Protein 2CWS (pdb70)

Solvent-accessible surface area: 9508 Å² total; per-residue (Å²): 76,22,0,18,138,71,24,105,5,55,86,9,29,0,20,7,1,34,95,133,31,57,81,22,51,12,65,76,0,54,148,28,48,76,29,110,30,0,63,38,43,147,70,34,0,0,0,0,66,0,24,2,95,15,13,54,39,105,118,26,62,72,0,16,0,0,0,11,4,10,61,47,58,104,57,37,130,63,10,12,20,55,119,17,25,15,15,1,113,5,14,0,48,0,53,72,35,6,92,64,22,78,0,8,3,0,3,0,23,0,10,88,111,90,24,72,80,5,28,38,0,0,35,0,4,0,52,84,21,60,0,6,0,25,0,29,40,27,18,74,82,71,59,68,32,53,83,15,104,6,126,36,16,116,72,30,61,90,1,79,4,52,0,68,0,31,78,0,29,0,56,0,14,3,80,70,62,71,74,66,18,78,0,18,61,122,34,66,20,0,97,122,12,67,0,19,0,7,0,2,0,28,0,26,5,70,71,99,124,2,45,14,0,30,3,20,6,69,54,18,62,48,60,71,52,121,226

Radius of gyration: 16.27 Å; Cα contacts (8 Å, |Δi|>4): 660; chains: 1; bounding box: 36×38×36 Å

Secondary structure (DSSP, 8-state):
--GGGTS--TTEEEE--STT--EE-HHHHHTT--BTTEEE-TTS-EEEEEETTS-B-TT-SSBEEEEEE-SSTT-TT--B-SSSEEEEEEEEEEEE--TT--EEEEEEEEE-TTS-EEEEEEEEEEETTEEEEEEES-SSS-S-EE--EEET--TT--EEEEEEEETTEEEEEETTEEEEEEHHHH-GGGGG-EEEEEEEEEES---TT--EEEEEEEEEEEEEE--

CATH classification: 2.60.120.200

InterPro domains:
  IPR013320 Concanavalin A-like lectin/glucanase domain superfamily [SSF49899] (89-307)
  IPR014895 Alginate lyase 2 [PF08787] (89-306)

Structure (mmCIF, N/CA/C/O backbone):
data_2CWS
#
_entry.id   2CWS
#
_cell.length_a   34.575
_cell.length_b   68.473
_cell.length_c   80.331
_cell.angle_alpha   90.00
_cell.angle_beta   90.00
_cell.angle_gamma   90.00
#
_symmetry.space_group_name_H-M   'P 21 21 21'
#
loop_
_entity.id
_entity.type
_entity.pdbx_description
1 polymer "alginate lyase A1-II'"
2 non-polymer 'SULFATE ION'
3 non-polymer GLYCEROL
4 water water
#
loop_
_atom_site.group_PDB
_atom_site.id
_atom_site.type_symbol
_atom_site.label_atom_id
_atom_site.label_alt_id
_atom_site.label_comp_id
_atom_site.label_asym_id
_atom_site.label_entity_id
_atom_site.label_seq_id
_atom_site.pdbx_PDB_ins_code
_atom_site.Cartn_x
_atom_site.Cartn_y
_atom_site.Cartn_z
_atom_site.occupancy
_atom_site.B_iso_or_equiv
_atom_site.auth_seq_id
_atom_site.auth_comp_id
_atom_site.auth_asym_id
_atom_site.auth_atom_id
_atom_site.pdbx_PDB_model_num
ATOM 1 N N . ALA A 1 4 ? 16.893 22.171 21.625 1.00 12.72 83 ALA A N 1
ATOM 2 C CA . ALA A 1 4 ? 16.545 23.462 22.221 1.00 10.96 83 ALA A CA 1
ATOM 3 C C . ALA A 1 4 ? 15.099 23.765 21.790 1.00 9.64 83 ALA A C 1
ATOM 4 O O . ALA A 1 4 ? 14.702 23.227 20.777 1.00 11.19 83 ALA A O 1
ATOM 6 N N . ALA A 1 5 ? 14.410 24.534 22.578 1.00 9.85 84 ALA A N 1
ATOM 7 C CA . ALA A 1 5 ? 13.018 24.892 22.204 1.00 8.70 84 ALA A CA 1
ATOM 8 C C . ALA A 1 5 ? 13.041 25.692 20.937 1.00 7.93 84 ALA A C 1
ATOM 9 O O . ALA A 1 5 ? 14.064 26.253 20.509 1.00 9.75 84 ALA A O 1
ATOM 11 N N . PRO A 1 6 ? 11.882 25.791 20.288 1.00 5.68 85 PRO A N 1
ATOM 12 C CA . PRO A 1 6 ? 11.922 26.390 18.942 1.00 6.22 85 PRO A CA 1
ATOM 13 C C . PRO A 1 6 ? 12.476 27.806 18.846 1.00 7.35 85 PRO A C 1
ATOM 14 O O . PRO A 1 6 ? 13.078 28.148 17.837 1.00 8.26 85 PRO A O 1
ATOM 18 N N A GLY A 1 7 ? 12.539 28.527 19.969 0.40 10.64 86 GLY A N 1
ATOM 19 N N B GLY A 1 7 ? 12.074 28.661 19.819 0.60 7.39 86 GLY A N 1
ATOM 20 C CA A GLY A 1 7 ? 13.339 29.734 20.082 0.40 10.40 86 GLY A CA 1
ATOM 21 C CA B GLY A 1 7 ? 12.475 30.065 19.761 0.60 6.54 86 GLY A CA 1
ATOM 22 C C A GLY A 1 7 ? 14.806 29.574 19.893 0.40 10.05 86 GLY A C 1
ATOM 23 C C B GLY A 1 7 ? 13.984 30.299 19.847 0.60 6.69 86 GLY A C 1
ATOM 24 O O A GLY A 1 7 ? 15.681 30.359 19.473 0.40 12.68 86 GLY A O 1
ATOM 25 O O B GLY A 1 7 ? 14.458 31.433 19.697 0.60 7.85 86 GLY A O 1
ATOM 26 N N A LYS A 1 8 ? 15.348 28.365 20.155 0.40 10.08 87 LYS A N 1
ATOM 27 N N B LYS A 1 8 ? 14.792 29.276 20.030 0.60 6.79 87 LYS A N 1
ATOM 28 C CA A LYS A 1 8 ? 16.819 28.494 19.938 0.40 13.48 87 LYS A CA 1
ATOM 29 C CA B LYS A 1 8 ? 16.228 29.263 19.895 0.60 9.15 87 LYS A CA 1
ATOM 30 C C A LYS A 1 8 ? 17.128 28.174 18.492 0.40 15.24 87 LYS A C 1
ATOM 31 C C B LYS A 1 8 ? 16.695 28.807 18.514 0.60 11.96 87 LYS A C 1
ATOM 32 O O A LYS A 1 8 ? 18.309 28.131 18.059 0.40 9.82 87 LYS A O 1
ATOM 33 O O B LYS A 1 8 ? 17.886 29.141 18.163 0.60 10.18 87 LYS A O 1
ATOM 44 N N . ASN A 1 9 ? 16.045 28.005 17.683 1.00 14.37 88 ASN A N 1
ATOM 45 C CA . ASN A 1 9 ? 16.349 27.607 16.311 1.00 11.54 88 ASN A CA 1
ATOM 46 C C . ASN A 1 9 ? 15.710 28.450 15.216 1.00 9.07 88 ASN A C 1
ATOM 47 O O . ASN A 1 9 ? 16.016 28.240 14.029 1.00 9.62 88 ASN A O 1
ATOM 52 N N . PHE A 1 10 ? 14.836 29.355 15.658 1.00 9.00 89 PHE A N 1
ATOM 53 C CA . PHE A 1 10 ? 14.101 30.195 14.760 1.00 8.84 89 PHE A CA 1
ATOM 54 C C . PHE A 1 10 ? 14.100 31.616 15.313 1.00 8.84 89 PHE A C 1
ATOM 55 O O . PHE A 1 10 ? 14.107 31.757 16.546 1.00 10.07 89 PHE A O 1
ATOM 63 N N . ASP A 1 11 ? 14.093 32.599 14.479 1.00 9.24 90 ASP A N 1
ATOM 64 C CA . ASP A 1 11 ? 13.885 33.977 14.886 1.00 8.11 90 ASP A CA 1
ATOM 65 C C . ASP A 1 11 ? 12.398 34.192 15.098 1.00 7.03 90 ASP A C 1
ATOM 66 O O . ASP A 1 11 ? 11.628 34.374 14.112 1.00 8.43 90 ASP A O 1
ATOM 71 N N . LEU A 1 12 ? 11.992 34.088 16.359 1.00 5.98 91 LEU A N 1
ATOM 72 C CA . LEU A 1 12 ? 10.581 34.307 16.719 1.00 6.44 91 LEU A CA 1
ATOM 73 C C . LEU A 1 12 ? 10.341 35.680 17.322 1.00 6.01 91 LEU A C 1
ATOM 74 O O . LEU A 1 12 ? 9.311 35.912 17.974 1.00 5.88 91 LEU A O 1
ATOM 79 N N . SER A 1 13 ? 11.294 36.603 17.099 1.00 5.67 92 SER A N 1
ATOM 80 C CA . SER A 1 13 ? 11.187 37.935 17.680 1.00 6.29 92 SER A CA 1
ATOM 81 C C . SER A 1 13 ? 10.047 38.749 17.125 1.00 5.82 92 SER A C 1
ATOM 82 O O . SER A 1 13 ? 9.632 39.698 17.791 1.00 7.85 92 SER A O 1
ATOM 85 N N . HIS A 1 14 ? 9.526 38.355 15.954 1.00 5.15 93 HIS A N 1
ATOM 86 C CA . HIS A 1 14 ? 8.393 39.041 15.339 1.00 5.15 93 HIS A CA 1
ATOM 87 C C . HIS A 1 14 ? 7.261 38.058 15.061 1.00 4.24 93 HIS A C 1
ATOM 88 O O . HIS A 1 14 ? 6.517 38.196 14.057 1.00 4.85 93 HIS A O 1
ATOM 95 N N . TRP A 1 15 ? 7.049 37.109 15.960 1.00 4.74 94 TRP A N 1
ATOM 96 C CA . TRP A 1 15 ? 5.890 36.224 15.935 1.00 4.25 94 TRP A CA 1
ATOM 97 C C . TRP A 1 15 ? 5.327 36.106 17.354 1.00 4.43 94 TRP A C 1
ATOM 98 O O . TRP A 1 15 ? 6.138 36.067 18.298 1.00 4.69 94 TRP A O 1
ATOM 109 N N . LYS A 1 16 ? 4.032 35.939 17.484 1.00 3.77 95 LYS A N 1
ATOM 110 C CA . LYS A 1 16 ? 3.439 35.434 18.730 1.00 4.31 95 LYS A CA 1
ATOM 111 C C . LYS A 1 16 ? 2.774 34.109 18.393 1.00 3.84 95 LYS A C 1
ATOM 112 O O . LYS A 1 16 ? 2.494 33.817 17.210 1.00 4.75 95 LYS A O 1
ATOM 118 N N . LEU A 1 17 ? 2.515 33.275 19.396 1.00 4.06 96 LEU A N 1
ATOM 119 C CA . LEU A 1 17 ? 1.949 31.970 19.198 1.00 4.07 96 LEU A CA 1
ATOM 120 C C . LEU A 1 17 ? 0.558 31.882 19.802 1.00 4.19 96 LEU A C 1
ATOM 121 O O . LEU A 1 17 ? 0.359 32.272 20.960 1.00 5.33 96 LEU A O 1
ATOM 126 N N . GLN A 1 18 ? -0.379 31.362 19.029 1.00 4.16 97 GLN A N 1
ATOM 127 C CA . GLN A 1 18 ? -1.764 31.144 19.443 1.00 3.79 97 GLN A CA 1
ATOM 128 C C . GLN A 1 18 ? -1.973 29.653 19.652 1.00 3.96 97 GLN A C 1
ATOM 129 O O . GLN A 1 18 ? -1.639 28.855 18.751 1.00 4.69 97 GLN A O 1
ATOM 135 N N . LEU A 1 19 ? -2.526 29.302 20.807 1.00 4.27 98 LEU A N 1
ATOM 136 C CA . LEU A 1 19 ? -2.655 27.897 21.224 1.00 4.80 98 LEU A CA 1
ATOM 137 C C . LEU A 1 19 ? -4.061 27.369 21.161 1.00 4.28 98 LEU A C 1
ATOM 138 O O . LEU A 1 19 ? -5.032 28.124 21.210 1.00 6.02 98 LEU A O 1
ATOM 143 N N . PRO A 1 20 ? -4.190 26.043 21.182 1.00 4.50 99 PRO A N 1
ATOM 144 C CA . PRO A 1 20 ? -5.508 25.396 21.157 1.00 5.36 99 PRO A CA 1
ATOM 145 C C . PRO A 1 20 ? -5.946 24.874 22.510 1.00 5.70 99 PRO A C 1
ATOM 146 O O . PRO A 1 20 ? -6.796 23.983 22.580 1.00 6.99 99 PRO A O 1
ATOM 150 N N . ASP A 1 21 ? -5.387 25.418 23.581 1.00 6.38 100 ASP A N 1
ATOM 151 C CA . ASP A 1 21 ? -5.940 25.113 24.913 1.00 7.11 100 ASP A CA 1
ATOM 152 C C . ASP A 1 21 ? -7.322 25.731 25.017 1.00 7.31 100 ASP A C 1
ATOM 153 O O . ASP A 1 21 ? -7.753 26.521 24.161 1.00 8.11 100 ASP A O 1
ATOM 158 N N . ALA A 1 22 ? -8.045 25.388 26.114 1.00 9.06 101 ALA A N 1
ATOM 159 C CA . ALA A 1 22 ? -9.428 25.849 26.229 1.00 10.19 101 ALA A CA 1
ATOM 160 C C . ALA A 1 22 ? -9.563 27.361 26.131 1.00 10.00 101 ALA A C 1
ATOM 161 O O . ALA A 1 22 ? -10.549 27.855 25.555 1.00 13.13 101 ALA A O 1
ATOM 163 N N . ASN A 1 23 ? -8.594 28.067 26.716 1.00 8.97 102 ASN A N 1
ATOM 164 C CA . ASN A 1 23 ? -8.674 29.519 26.780 1.00 9.36 102 ASN A CA 1
ATOM 165 C C . ASN A 1 23 ? -7.912 30.181 25.622 1.00 8.31 102 ASN A C 1
ATOM 166 O O . ASN A 1 23 ? -7.742 31.402 25.664 1.00 10.80 102 ASN A O 1
ATOM 175 N N . THR A 1 24 ? -7.475 29.435 24.622 1.00 6.95 103 THR A N 1
ATOM 176 C CA . THR A 1 24 ? -6.749 29.936 23.455 1.00 6.68 103 THR A CA 1
ATOM 177 C C . THR A 1 24 ? -5.675 30.963 23.866 1.00 6.73 103 THR A C 1
ATOM 178 O O . THR A 1 24 ? -5.632 32.106 23.409 1.00 7.68 103 THR A O 1
ATOM 182 N N . THR A 1 25 ? -4.812 30.500 24.740 1.00 6.96 104 THR A N 1
ATOM 183 C CA . THR A 1 25 ? -3.697 31.314 25.249 1.00 6.78 104 THR A CA 1
ATOM 184 C C . THR A 1 25 ? -2.747 31.742 24.149 1.00 5.92 104 THR A C 1
ATOM 185 O O . THR A 1 25 ? -2.533 30.988 23.200 1.00 7.02 104 THR A O 1
ATOM 189 N N . GLU A 1 26 ? -2.199 32.937 24.302 1.00 5.18 105 GLU A N 1
ATOM 190 C CA . GLU A 1 26 ? -1.191 33.395 23.422 1.00 5.45 105 GLU A CA 1
ATOM 191 C C . GLU A 1 26 ? 0.142 33.528 24.158 1.00 5.28 105 GLU A C 1
ATOM 192 O O . GLU A 1 26 ? 0.169 33.972 25.322 1.00 7.51 105 GLU A O 1
ATOM 198 N N . ILE A 1 27 ? 1.216 33.140 23.491 1.00 5.02 106 ILE A N 1
ATOM 199 C CA . ILE A 1 27 ? 2.585 33.241 24.014 1.00 5.40 106 ILE A CA 1
ATOM 200 C C . ILE A 1 27 ? 3.289 34.364 23.250 1.00 4.96 106 ILE A C 1
ATOM 201 O O . ILE A 1 27 ? 3.323 34.375 22.034 1.00 5.27 106 ILE A O 1
ATOM 206 N N . SER A 1 28 ? 3.854 35.298 24.029 1.00 5.43 107 SER A N 1
ATOM 207 C CA . SER A 1 28 ? 4.499 36.469 23.483 1.00 5.35 107 SER A CA 1
ATOM 208 C C . SER A 1 28 ? 5.798 36.113 22.748 1.00 5.09 107 SER A C 1
ATOM 209 O O . SER A 1 28 ? 6.435 35.080 22.985 1.00 5.44 107 SER A O 1
ATOM 212 N N . SER A 1 29 ? 6.202 37.008 21.848 1.00 5.58 108 SER A N 1
ATOM 213 C CA . SER A 1 29 ? 7.479 36.836 21.167 1.00 5.61 108 SER A CA 1
ATOM 214 C C . SER A 1 29 ? 8.614 36.646 22.149 1.00 5.05 108 SER A C 1
ATOM 215 O O . SER A 1 29 ? 9.489 35.805 21.973 1.00 5.76 108 SER A O 1
ATOM 222 N N . ALA A 1 30 ? 8.608 37.456 23.210 1.00 6.13 109 ALA A N 1
ATOM 223 C CA . ALA A 1 30 ? 9.721 37.339 24.174 1.00 6.49 109 ALA A CA 1
ATOM 224 C C . ALA A 1 30 ? 9.732 35.982 24.829 1.00 5.82 109 ALA A C 1
ATOM 225 O O . ALA A 1 30 ? 10.816 35.390 25.025 1.00 6.58 109 ALA A O 1
ATOM 227 N N . ASN A 1 31 ? 8.579 35.454 25.211 1.00 5.53 110 ASN A N 1
ATOM 228 C CA . ASN A 1 31 ? 8.542 34.145 25.845 1.00 5.66 110 ASN A CA 1
ATOM 229 C C . ASN A 1 31 ? 8.903 33.042 24.882 1.00 5.39 110 ASN A C 1
ATOM 230 O O . ASN A 1 31 ? 9.520 32.045 25.267 1.00 6.25 110 ASN A O 1
ATOM 235 N N . LEU A 1 32 ? 8.581 33.197 23.581 1.00 5.37 111 LEU A N 1
ATOM 236 C CA . LEU A 1 32 ? 9.060 32.214 22.606 1.00 5.95 111 LEU A CA 1
ATOM 237 C C . LEU A 1 32 ? 10.584 32.215 22.587 1.00 5.66 111 LEU A C 1
ATOM 238 O O . LEU A 1 32 ? 11.220 31.168 22.557 1.00 6.73 111 LEU A O 1
ATOM 243 N N . GLY A 1 33 ? 11.174 33.414 22.593 1.00 6.67 112 GLY A N 1
ATOM 244 C CA . GLY A 1 33 ? 12.623 33.535 22.588 1.00 7.85 112 GLY A CA 1
ATOM 245 C C . GLY A 1 33 ? 13.298 32.993 23.833 1.00 8.32 112 GLY A C 1
ATOM 246 O O . GLY A 1 33 ? 14.501 32.597 23.685 1.00 12.55 112 GLY A O 1
ATOM 247 N N . LEU A 1 34 ? 12.604 32.991 24.953 1.00 8.15 113 LEU A N 1
ATOM 248 C CA . LEU A 1 34 ? 13.112 32.482 26.216 1.00 8.91 113 LEU A CA 1
ATOM 249 C C . LEU A 1 34 ? 12.887 30.971 26.336 1.00 12.95 113 LEU A C 1
ATOM 250 O O . LEU A 1 34 ? 13.195 30.413 27.396 1.00 19.10 113 LEU A O 1
ATOM 255 N N . GLY A 1 35 ? 12.353 30.314 25.322 1.00 10.00 114 GLY A N 1
ATOM 256 C CA . GLY A 1 35 ? 12.332 28.883 25.268 1.00 12.32 114 GLY A CA 1
ATOM 257 C C . GLY A 1 35 ? 11.002 28.235 25.625 1.00 9.36 114 GLY A C 1
ATOM 258 O O . GLY A 1 35 ? 11.034 27.066 26.018 1.00 11.49 114 GLY A O 1
ATOM 259 N N . TYR A 1 36 ? 9.896 28.933 25.471 1.00 8.34 115 TYR A N 1
ATOM 260 C CA . TYR A 1 36 ? 8.610 28.293 25.668 1.00 6.67 115 TYR A CA 1
ATOM 261 C C . TYR A 1 36 ? 8.542 26.984 24.864 1.00 6.01 115 TYR A C 1
ATOM 262 O O . TYR A 1 36 ? 8.878 26.947 23.664 1.00 6.39 115 TYR A O 1
ATOM 271 N N . THR A 1 37 ? 7.999 25.972 25.512 1.00 5.92 116 THR A N 1
ATOM 272 C CA . THR A 1 37 ? 7.688 24.694 24.867 1.00 6.43 116 THR A CA 1
ATOM 273 C C . THR A 1 37 ? 6.581 24.038 25.643 1.00 5.80 116 THR A C 1
ATOM 274 O O . THR A 1 37 ? 6.440 24.241 26.840 1.00 7.53 116 THR A O 1
ATOM 278 N N . SER A 1 38 ? 5.746 23.254 24.945 1.00 5.76 117 SER A N 1
ATOM 279 C CA . SER A 1 38 ? 4.638 22.559 25.572 1.00 5.86 117 SER A CA 1
ATOM 280 C C . SER A 1 38 ? 4.190 21.428 24.642 1.00 5.45 117 SER A C 1
ATOM 281 O O . SER A 1 38 ? 4.777 21.191 23.576 1.00 6.14 117 SER A O 1
ATOM 284 N N . GLN A 1 39 ? 3.081 20.780 25.022 1.00 5.82 118 GLN A N 1
ATOM 285 C CA . GLN A 1 39 ? 2.518 19.736 24.165 1.00 5.64 118 GLN A CA 1
ATOM 286 C C . GLN A 1 39 ? 2.068 20.289 22.817 1.00 4.51 118 GLN A C 1
ATOM 287 O O . GLN A 1 39 ? 1.925 19.522 21.875 1.00 5.21 118 GLN A O 1
ATOM 298 N N . TYR A 1 40 ? 1.832 21.602 22.748 1.00 4.34 119 TYR A N 1
ATOM 299 C CA . TYR A 1 40 ? 1.322 22.207 21.525 1.00 3.95 119 TYR A CA 1
ATOM 300 C C . TYR A 1 40 ? 2.414 22.726 20.570 1.00 3.81 119 TYR A C 1
ATOM 301 O O . TYR A 1 40 ? 2.126 23.060 19.443 1.00 3.76 119 TYR A O 1
ATOM 310 N N . PHE A 1 41 ? 3.633 22.840 21.088 1.00 4.10 120 PHE A N 1
ATOM 311 C CA . PHE A 1 41 ? 4.669 23.597 20.397 1.00 3.65 120 PHE A CA 1
ATOM 312 C C . PHE A 1 41 ? 6.029 23.166 20.955 1.00 4.00 120 PHE A C 1
ATOM 313 O O . PHE A 1 41 ? 6.311 23.471 22.129 1.00 4.90 120 PHE A O 1
ATOM 321 N N . TYR A 1 42 ? 6.820 22.484 20.137 1.00 3.82 121 TYR A N 1
ATOM 322 C CA . TYR A 1 42 ? 8.047 21.923 20.695 1.00 4.28 121 TYR A CA 1
ATOM 323 C C . TYR A 1 42 ? 9.018 21.646 19.547 1.00 4.28 121 TYR A C 1
ATOM 324 O O . TYR A 1 42 ? 8.654 21.633 18.390 1.00 4.70 121 TYR A O 1
ATOM 333 N N . THR A 1 43 ? 10.275 21.394 19.946 1.00 4.55 122 THR A N 1
ATOM 334 C CA . THR A 1 43 ? 11.287 20.979 18.959 1.00 4.86 122 THR A CA 1
ATOM 335 C C . THR A 1 43 ? 11.317 19.465 18.940 1.00 4.66 122 THR A C 1
ATOM 336 O O . THR A 1 43 ? 11.514 18.840 19.989 1.00 5.84 122 THR A O 1
ATOM 340 N N . ASP A 1 44 ? 11.100 18.870 17.750 1.00 4.88 123 ASP A N 1
ATOM 341 C CA . ASP A 1 44 ? 11.199 17.414 17.646 1.00 5.05 123 ASP A CA 1
ATOM 342 C C . ASP A 1 44 ? 12.647 17.001 17.498 1.00 5.11 123 ASP A C 1
ATOM 343 O O . ASP A 1 44 ? 13.560 17.821 17.390 1.00 5.70 123 ASP A O 1
ATOM 348 N N . THR A 1 45 ? 12.860 15.691 17.482 1.00 6.27 124 THR A N 1
ATOM 349 C CA . THR A 1 45 ? 14.254 15.200 17.419 1.00 7.51 124 THR A CA 1
ATOM 350 C C . THR A 1 45 ? 14.968 15.560 16.118 1.00 7.02 124 THR A C 1
ATOM 351 O O . THR A 1 45 ? 16.215 15.494 16.085 1.00 8.02 124 THR A O 1
ATOM 355 N N . ASP A 1 46 ? 14.222 15.879 15.076 1.00 6.04 125 ASP A N 1
ATOM 356 C CA . ASP A 1 46 ? 14.785 16.313 13.799 1.00 5.44 125 ASP A CA 1
ATOM 357 C C . ASP A 1 46 ? 15.006 17.819 13.754 1.00 5.03 125 ASP A C 1
ATOM 358 O O . ASP A 1 46 ? 15.339 18.300 12.679 1.00 5.51 125 ASP A O 1
ATOM 363 N N . GLY A 1 47 ? 14.861 18.506 14.900 1.00 5.11 126 GLY A N 1
ATOM 364 C CA . GLY A 1 47 ? 15.060 19.950 14.938 1.00 5.03 126 GLY A CA 1
ATOM 365 C C . GLY A 1 47 ? 13.840 20.753 14.529 1.00 4.50 126 GLY A C 1
ATOM 366 O O . GLY A 1 47 ? 13.881 21.992 14.630 1.00 5.15 126 GLY A O 1
ATOM 367 N N . ALA A 1 48 ? 12.783 20.117 14.052 1.00 4.11 127 ALA A N 1
ATOM 368 C CA . ALA A 1 48 ? 11.657 20.931 13.562 1.00 4.14 127 ALA A CA 1
ATOM 369 C C . ALA A 1 48 ? 10.922 21.607 14.685 1.00 3.95 127 ALA A C 1
ATOM 370 O O . ALA A 1 48 ? 10.691 21.047 15.753 1.00 4.56 127 ALA A O 1
ATOM 372 N N . MET A 1 49 ? 10.476 22.847 14.375 1.00 3.94 128 MET A N 1
ATOM 373 C CA . MET A 1 49 ? 9.464 23.521 15.213 1.00 3.77 128 MET A CA 1
ATOM 374 C C . MET A 1 49 ? 8.133 22.821 14.896 1.00 3.53 128 MET A C 1
ATOM 375 O O . MET A 1 49 ? 7.679 22.82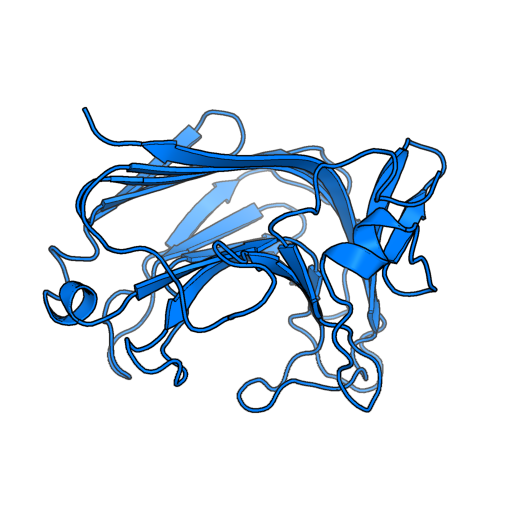3 13.738 1.00 4.22 128 MET A O 1
ATOM 380 N N . THR A 1 50 ? 7.527 22.216 15.922 1.00 3.75 129 THR A N 1
ATOM 381 C CA . THR A 1 50 ? 6.444 21.263 15.751 1.00 3.93 129 THR A CA 1
ATOM 382 C C . THR A 1 50 ? 5.215 21.798 16.468 1.00 3.21 129 THR A C 1
ATOM 383 O O . THR A 1 50 ? 5.280 22.144 17.657 1.00 4.76 129 THR A O 1
ATOM 387 N N . PHE A 1 51 ? 4.103 21.814 15.742 1.00 3.56 130 PHE A N 1
ATOM 388 C CA . PHE A 1 51 ? 2.829 22.370 16.211 1.00 3.41 130 PHE A CA 1
ATOM 389 C C . PHE A 1 51 ? 1.828 21.237 16.319 1.00 3.47 130 PHE A C 1
ATOM 390 O O . PHE A 1 51 ? 1.552 20.559 15.295 1.00 4.33 130 PHE A O 1
ATOM 398 N N . TRP A 1 52 ? 1.274 21.016 17.515 1.00 3.69 131 TRP A N 1
ATOM 399 C CA . TRP A 1 52 ? 0.277 19.968 17.729 1.00 3.49 131 TRP A CA 1
ATOM 400 C C . TRP A 1 52 ? -1.020 20.612 18.226 1.00 3.80 131 TRP A C 1
ATOM 401 O O . TRP A 1 52 ? -0.973 21.483 19.111 1.00 4.12 131 TRP A O 1
ATOM 412 N N . ALA A 1 53 ? -2.148 20.187 17.659 1.00 3.81 132 ALA A N 1
ATOM 413 C CA . ALA A 1 53 ? -3.433 20.727 18.136 1.00 4.23 132 ALA A CA 1
ATOM 414 C C . ALA A 1 53 ? -4.505 19.656 18.009 1.00 3.75 132 ALA A C 1
ATOM 415 O O . ALA A 1 53 ? -4.628 19.028 16.947 1.00 4.30 132 ALA A O 1
ATOM 417 N N . PRO A 1 54 ? -5.303 19.453 19.038 1.00 4.45 133 PRO A N 1
ATOM 418 C CA . PRO A 1 54 ? -6.421 18.509 19.002 1.00 5.13 133 PRO A CA 1
ATOM 419 C C . PRO A 1 54 ? -7.665 19.148 18.416 1.00 4.59 133 PRO A C 1
ATOM 420 O O . PRO A 1 54 ? -7.916 20.350 18.558 1.00 5.01 133 PRO A O 1
ATOM 424 N N . THR A 1 55 ? -8.525 18.312 17.818 1.00 4.92 134 THR A N 1
ATOM 425 C CA . THR A 1 55 ? -9.751 18.824 17.181 1.00 4.79 134 THR A CA 1
ATOM 426 C C . THR A 1 55 ? -10.735 19.394 18.196 1.00 5.53 134 THR A C 1
ATOM 427 O O . THR A 1 55 ? -11.578 20.214 17.785 1.00 6.47 134 THR A O 1
ATOM 431 N N . THR A 1 56 ? -10.596 19.010 19.456 1.00 5.71 135 THR A N 1
ATOM 432 C CA . THR A 1 56 ? -11.474 19.543 20.517 1.00 7.19 135 THR A CA 1
ATOM 433 C C . THR A 1 56 ? -10.878 20.766 21.197 1.00 6.80 135 THR A C 1
ATOM 434 O O . THR A 1 56 ? -11.424 21.195 22.237 1.00 9.85 135 THR A O 1
ATOM 438 N N . GLY A 1 57 ? -9.836 21.340 20.660 1.00 6.10 136 GLY A N 1
ATOM 439 C CA . GLY A 1 57 ? -9.195 22.491 21.282 1.00 6.79 136 GLY A CA 1
ATOM 440 C C . GLY A 1 57 ? -10.102 23.739 21.271 1.00 6.65 136 GLY A C 1
ATOM 441 O O . GLY A 1 57 ? -11.104 23.856 20.596 1.00 7.31 136 GLY A O 1
ATOM 442 N N . GLY A 1 58 ? -9.630 24.720 22.084 1.00 7.62 137 GLY A N 1
ATOM 443 C CA . GLY A 1 58 ? -10.310 25.992 22.087 1.00 6.97 137 GLY A CA 1
ATOM 444 C C . GLY A 1 58 ? -10.208 26.723 20.772 1.00 7.75 137 GLY A C 1
ATOM 445 O O . GLY A 1 58 ? -9.210 26.464 20.023 1.00 8.52 137 GLY A O 1
ATOM 446 N N . THR A 1 59 ? -11.161 27.580 20.502 1.00 8.08 138 THR A N 1
ATOM 447 C CA . THR A 1 59 ? -11.169 28.305 19.213 1.00 9.12 138 THR A CA 1
ATOM 448 C C . THR A 1 59 ? -11.169 29.784 19.542 1.00 9.76 138 THR A C 1
ATOM 449 O O . THR A 1 59 ? -11.695 30.218 20.590 1.00 11.32 138 THR A O 1
ATOM 453 N N . THR A 1 60 ? -10.508 30.556 18.663 1.00 9.73 139 THR A N 1
ATOM 454 C CA . THR A 1 60 ? -10.453 31.988 18.847 1.00 10.52 139 THR A CA 1
ATOM 455 C C . THR A 1 60 ? -11.807 32.568 18.528 1.00 12.46 139 THR A C 1
ATOM 456 O O . THR A 1 60 ? -12.724 31.936 17.976 1.00 14.16 139 THR A O 1
ATOM 460 N N . ALA A 1 61 ? -11.948 33.871 18.817 1.00 15.42 140 ALA A N 1
ATOM 461 C CA . ALA A 1 61 ? -13.282 34.463 18.849 1.00 19.33 140 ALA A CA 1
ATOM 462 C C . ALA A 1 61 ? -14.020 34.370 17.539 1.00 19.74 140 ALA A C 1
ATOM 463 O O . ALA A 1 61 ? -15.258 34.277 17.598 1.00 22.92 140 ALA A O 1
ATOM 465 N N . ASN A 1 62 ? -13.323 34.426 16.394 1.00 18.26 141 ASN A N 1
ATOM 466 C CA . ASN A 1 62 ? -14.124 34.369 15.176 1.00 22.46 141 ASN A CA 1
ATOM 467 C C . ASN A 1 62 ? -13.824 33.121 14.365 1.00 18.08 141 ASN A C 1
ATOM 468 O O . ASN A 1 62 ? -13.926 33.127 13.123 1.00 23.82 141 ASN A O 1
ATOM 473 N N . SER A 1 63 ? -13.473 32.031 15.056 1.00 16.39 142 SER A N 1
ATOM 474 C CA . SER A 1 63 ? -13.246 30.824 14.303 1.00 13.72 142 SER A CA 1
ATOM 475 C C . SER A 1 63 ? -13.950 29.602 14.895 1.00 15.39 142 SER A C 1
ATOM 476 O O . SER A 1 63 ? -14.187 29.604 16.096 1.00 18.39 142 SER A O 1
ATOM 479 N N A SER A 1 64 ? -14.287 28.439 14.293 0.50 11.40 143 SER A N 1
ATOM 480 N N B SER A 1 64 ? -14.110 28.811 13.843 0.50 15.18 143 SER A N 1
ATOM 481 C CA A SER A 1 64 ? -14.750 27.234 14.973 0.50 9.81 143 SER A CA 1
ATOM 482 C CA B SER A 1 64 ? -14.789 27.560 14.010 0.50 11.62 143 SER A CA 1
ATOM 483 C C A SER A 1 64 ? -13.663 26.159 15.047 0.50 7.29 143 SER A C 1
ATOM 484 C C B SER A 1 64 ? -13.816 26.481 14.427 0.50 8.43 143 SER A C 1
ATOM 485 O O A SER A 1 64 ? -13.908 25.020 15.545 0.50 6.30 143 SER A O 1
ATOM 486 O O B SER A 1 64 ? -14.344 25.387 14.763 0.50 10.29 143 SER A O 1
ATOM 491 N N . TYR A 1 65 ? -12.490 26.587 14.457 1.00 7.58 144 TYR A N 1
ATOM 492 C CA . TYR A 1 65 ? -11.478 25.527 14.419 1.00 5.73 144 TYR A CA 1
ATOM 493 C C . TYR A 1 65 ? -10.294 25.873 15.311 1.00 5.39 144 TYR A C 1
ATOM 494 O O . TYR A 1 65 ? -9.910 27.051 15.432 1.00 6.06 144 TYR A O 1
ATOM 503 N N . PRO A 1 66 ? -9.677 24.873 15.935 1.00 5.12 145 PRO A N 1
ATOM 504 C CA . PRO A 1 66 ? -8.547 25.137 16.848 1.00 5.30 145 PRO A CA 1
ATOM 505 C C . PRO A 1 66 ? -7.217 25.252 16.084 1.00 4.21 145 PRO A C 1
ATOM 506 O O . PRO A 1 66 ? -7.077 24.771 14.931 1.00 4.70 145 PRO A O 1
ATOM 510 N N . ARG A 1 67 ? -6.241 25.874 16.730 1.00 4.22 146 ARG A N 1
ATOM 511 C CA . ARG A 1 67 ? -4.939 26.083 16.084 1.00 3.80 146 ARG A CA 1
ATOM 512 C C . ARG A 1 67 ? -3.819 26.069 17.119 1.00 3.80 146 ARG A C 1
ATOM 513 O O . ARG A 1 67 ? -3.988 26.464 18.273 1.00 4.43 146 ARG A O 1
ATOM 521 N N . SER A 1 68 ? -2.649 25.697 16.601 1.00 3.69 147 SER A N 1
ATOM 522 C CA . SER A 1 68 ? -1.351 26.046 17.226 1.00 3.55 147 SER A CA 1
ATOM 523 C C . SER A 1 68 ? -0.622 26.769 16.087 1.00 3.17 147 SER A C 1
ATOM 524 O O . SER A 1 68 ? -0.207 26.104 15.141 1.00 3.53 147 SER A O 1
ATOM 527 N N . GLU A 1 69 ? -0.581 28.108 16.139 1.00 3.25 148 GLU A N 1
ATOM 528 C CA . GLU A 1 69 ? -0.276 28.863 14.930 1.00 3.67 148 GLU A CA 1
ATOM 529 C C . GLU A 1 69 ? 0.471 30.153 15.329 1.00 3.28 148 GLU A C 1
ATOM 530 O O . GLU A 1 69 ? 0.055 30.822 16.279 1.00 4.09 148 GLU A O 1
ATOM 536 N N . LEU A 1 70 ? 1.527 30.478 14.568 1.00 3.32 149 LEU A N 1
ATOM 537 C CA . LEU A 1 70 ? 2.210 31.738 14.748 1.00 3.19 149 LEU A CA 1
ATOM 538 C C . LEU A 1 70 ? 1.499 32.845 13.991 1.00 3.15 149 LEU A C 1
ATOM 539 O O . LEU A 1 70 ? 0.949 32.632 12.909 1.00 3.80 149 LEU A O 1
ATOM 544 N N . ARG A 1 71 ? 1.539 34.037 14.562 1.00 3.47 150 ARG A N 1
ATOM 545 C CA . ARG A 1 71 ? 0.895 35.255 14.056 1.00 3.42 150 ARG A CA 1
ATOM 546 C C . ARG A 1 71 ? 1.961 36.326 13.991 1.00 3.27 150 ARG A C 1
ATOM 547 O O . ARG A 1 71 ? 2.594 36.659 15.026 1.00 3.55 150 ARG A O 1
ATOM 555 N N . GLU A 1 72 ? 2.208 36.871 12.804 1.00 3.60 151 GLU A N 1
ATOM 556 C CA . GLU A 1 72 ? 3.297 37.822 12.604 1.00 3.28 151 GLU A CA 1
ATOM 557 C C . GLU A 1 72 ? 3.043 39.101 13.369 1.00 3.36 151 GLU A C 1
ATOM 558 O O . GLU A 1 72 ? 1.934 39.665 13.311 1.00 4.26 151 GLU A O 1
ATOM 564 N N . MET A 1 73 ? 4.075 39.616 14.034 1.00 3.76 152 MET A N 1
ATOM 565 C CA . MET A 1 73 ? 4.042 40.826 14.835 1.00 4.17 152 MET A CA 1
ATOM 566 C C . MET A 1 73 ? 5.143 41.760 14.358 1.00 4.51 152 MET A C 1
ATOM 567 O O . M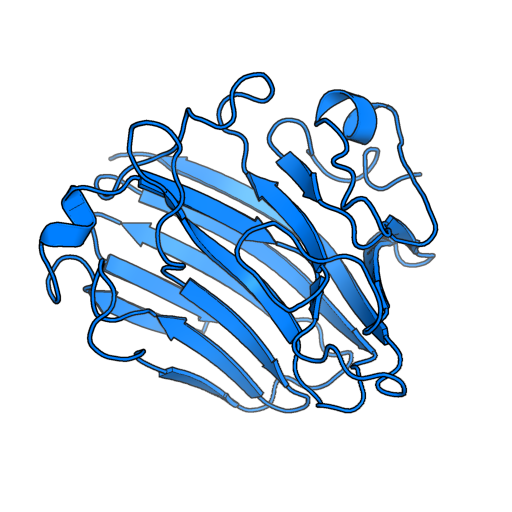ET A 1 73 ? 6.258 41.688 14.868 1.00 5.01 152 MET A O 1
ATOM 572 N N . LEU A 1 74 ? 4.789 42.677 13.425 1.00 4.86 153 LEU A N 1
ATOM 573 C CA . LEU A 1 74 ? 5.768 43.718 13.086 1.00 5.17 153 LEU A CA 1
ATOM 574 C C . LEU A 1 74 ? 6.225 44.421 14.336 1.00 5.24 153 LEU A C 1
ATOM 575 O O . LEU A 1 74 ? 7.421 44.810 14.445 1.00 6.22 153 LEU A O 1
ATOM 580 N N . ASP A 1 75 ? 5.316 44.678 15.271 1.00 4.63 154 ASP A N 1
ATOM 581 C CA . ASP A 1 75 ? 5.657 45.233 16.590 1.00 4.93 154 ASP A CA 1
ATOM 582 C C . ASP A 1 75 ? 5.258 44.146 17.598 1.00 5.07 154 ASP A C 1
ATOM 583 O O . ASP A 1 75 ? 4.042 43.942 17.810 1.00 4.78 154 ASP A O 1
ATOM 588 N N . PRO A 1 76 ? 6.212 43.454 18.224 1.00 5.04 155 PRO A N 1
ATOM 589 C CA . PRO A 1 76 ? 5.844 42.392 19.186 1.00 5.32 155 PRO A CA 1
ATOM 590 C C . PRO A 1 76 ? 5.054 42.902 20.360 1.00 5.14 155 PRO A C 1
ATOM 591 O O . PRO A 1 76 ? 4.470 42.076 21.089 1.00 7.17 155 PRO A O 1
ATOM 595 N N . SER A 1 77 ? 4.980 44.213 20.559 1.00 4.82 156 SER A N 1
ATOM 596 C CA . SER A 1 77 ? 4.224 44.816 21.659 1.00 4.45 156 SER A CA 1
ATOM 597 C C . SER A 1 77 ? 2.918 45.458 21.203 1.00 4.84 156 SER A C 1
ATOM 598 O O . SER A 1 77 ? 2.224 46.122 22.001 1.00 5.37 156 SER A O 1
ATOM 601 N N . ASN A 1 78 ? 2.567 45.294 19.898 1.00 4.92 157 ASN A N 1
ATOM 602 C CA . ASN A 1 78 ? 1.295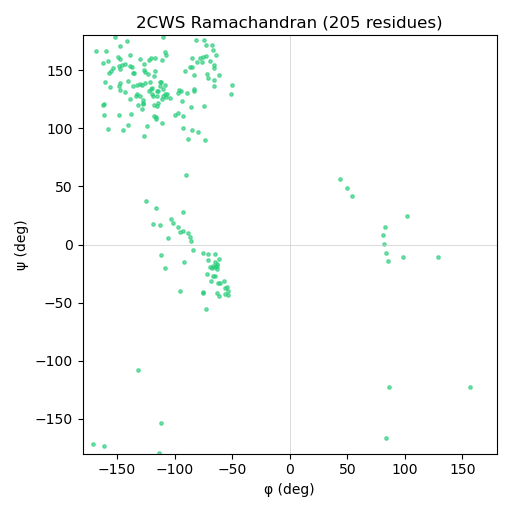 45.912 19.424 1.00 4.36 157 ASN A CA 1
ATOM 603 C C . ASN A 1 78 ? 0.834 45.180 18.170 1.00 4.11 157 ASN A C 1
ATOM 604 O O . ASN A 1 78 ? 1.290 45.500 17.065 1.00 4.41 157 ASN A O 1
ATOM 609 N N . SER A 1 79 ? -0.123 44.258 18.357 1.00 4.57 158 SER A N 1
ATOM 610 C CA . SER A 1 79 ? -0.681 43.498 17.236 1.00 4.65 158 SER A CA 1
ATOM 611 C C . SER A 1 79 ? -1.456 44.339 16.225 1.00 4.36 158 SER A C 1
ATOM 612 O O . SER A 1 79 ? -1.798 43.800 15.172 1.00 4.73 158 SER A O 1
ATOM 615 N N . LYS A 1 80 ? -1.701 45.612 16.521 1.00 4.65 159 LYS A N 1
ATOM 616 C CA . LYS A 1 80 ? -2.435 46.477 15.598 1.00 4.91 159 LYS A CA 1
ATOM 617 C C . LYS A 1 80 ? -1.516 47.078 14.526 1.00 4.86 159 LYS A C 1
ATOM 618 O O . LYS A 1 80 ? -2.028 47.783 13.635 1.00 6.40 159 LYS A O 1
ATOM 624 N N . VAL A 1 81 ? -0.204 46.849 14.589 1.00 4.76 160 VAL A N 1
ATOM 625 C CA . VAL A 1 81 ? 0.746 47.317 13.590 1.00 4.98 160 VAL A CA 1
ATOM 626 C C . VAL A 1 81 ? 0.958 46.238 12.534 1.00 4.42 160 VAL A C 1
ATOM 627 O O . VAL A 1 81 ? 1.495 45.174 12.826 1.00 5.36 160 VAL A O 1
ATOM 631 N N . ASN A 1 82 ? 0.478 46.486 11.318 1.00 4.36 161 ASN A N 1
ATOM 632 C CA . ASN A 1 82 ? 0.454 45.453 10.271 1.00 4.44 161 ASN A CA 1
ATOM 633 C C . ASN A 1 82 ? 0.810 46.126 8.948 1.00 5.03 161 ASN A C 1
ATOM 634 O O . ASN A 1 82 ? 0.992 47.343 8.916 1.00 7.69 161 ASN A O 1
ATOM 639 N N . TRP A 1 83 ? 0.949 45.337 7.871 1.00 4.27 162 TRP A N 1
ATOM 640 C CA . TRP A 1 83 ? 1.474 45.865 6.608 1.00 4.47 162 TRP A CA 1
ATOM 641 C C . TRP A 1 83 ? 0.393 45.975 5.553 1.00 4.53 162 TRP A C 1
ATOM 642 O O . TRP A 1 83 ? -0.715 45.462 5.684 1.00 5.32 162 TRP A O 1
ATOM 653 N N . GLY A 1 84 ? 0.720 46.718 4.482 1.00 6.23 163 GLY A N 1
ATOM 654 C CA . GLY A 1 84 ? -0.253 47.074 3.478 1.00 6.03 163 GLY A CA 1
ATOM 655 C C . GLY A 1 84 ? -0.020 46.453 2.110 1.00 5.61 163 GLY A C 1
ATOM 656 O O . GLY A 1 84 ? 0.927 45.706 1.873 1.00 6.17 163 GLY A O 1
ATOM 657 N N . TRP A 1 85 ? -0.944 46.823 1.205 1.00 5.86 164 TRP A N 1
ATOM 658 C CA . TRP A 1 85 ? -0.939 46.183 -0.112 1.00 6.11 164 TRP A CA 1
ATOM 659 C C . TRP A 1 85 ? 0.236 46.631 -0.989 1.00 5.47 164 TRP A C 1
ATOM 660 O O . TRP A 1 85 ? 0.580 45.883 -1.920 1.00 6.40 164 TRP A O 1
ATOM 671 N N . GLN A 1 86 ? 0.767 47.815 -0.748 1.00 5.79 165 GLN A N 1
ATOM 672 C CA . GLN A 1 86 ? 1.854 48.319 -1.588 1.00 6.29 165 GLN A CA 1
ATOM 673 C C . GLN A 1 86 ? 3.199 47.835 -1.096 1.00 6.11 165 GLN A C 1
ATOM 674 O O . GLN A 1 86 ? 3.352 47.599 0.122 1.00 6.84 165 GLN A O 1
ATOM 680 N N . GLY A 1 87 ? 4.166 47.725 -2.004 1.00 6.99 166 GLY A N 1
ATOM 681 C CA . GLY A 1 87 ? 5.496 47.195 -1.693 1.00 7.51 166 GLY A CA 1
ATOM 682 C C . GLY A 1 87 ? 5.496 45.678 -1.748 1.00 6.22 166 GLY A C 1
ATOM 683 O O . GLY A 1 87 ? 4.525 45.064 -2.248 1.00 6.78 166 GLY A O 1
ATOM 684 N N . THR A 1 88 ? 6.555 45.071 -1.216 1.00 5.77 167 THR A N 1
ATOM 685 C CA . THR A 1 88 ? 6.752 43.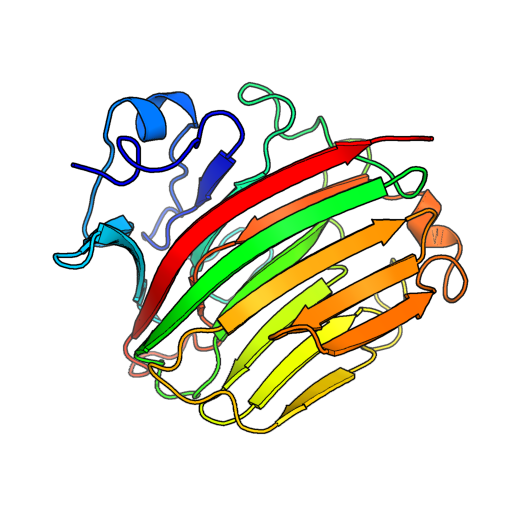628 -1.285 1.00 5.31 167 THR A CA 1
ATOM 686 C C . THR A 1 88 ? 6.871 43.039 0.097 1.00 5.28 167 THR A C 1
ATOM 687 O O . THR A 1 88 ? 7.584 43.533 0.952 1.00 7.35 167 THR A O 1
ATOM 691 N N . HIS A 1 89 ? 6.112 41.958 0.297 1.00 4.74 168 HIS A N 1
ATOM 692 C CA . HIS A 1 89 ? 5.924 41.328 1.597 1.00 4.50 168 HIS A CA 1
ATOM 693 C C . HIS A 1 89 ? 5.986 39.830 1.382 1.00 4.38 168 HIS A C 1
ATOM 694 O O . HIS A 1 89 ? 5.072 39.301 0.701 1.00 4.87 168 HIS A O 1
ATOM 701 N N . THR A 1 90 ? 7.016 39.149 1.886 1.00 4.33 169 THR A N 1
ATOM 702 C CA . THR A 1 90 ? 7.258 37.775 1.490 1.00 4.82 169 THR A CA 1
ATOM 703 C C . THR A 1 90 ? 7.541 36.892 2.691 1.00 4.14 169 THR A C 1
ATOM 704 O O . THR A 1 90 ? 8.450 37.184 3.458 1.00 5.76 169 THR A O 1
ATOM 708 N N . MET A 1 91 ? 6.818 35.785 2.795 1.00 4.00 170 MET A N 1
ATOM 709 C CA . MET A 1 91 ? 7.129 34.727 3.767 1.00 3.84 170 MET A CA 1
ATOM 710 C C . MET A 1 91 ? 7.643 33.519 3.021 1.00 3.59 170 MET A C 1
ATOM 711 O O . MET A 1 91 ? 7.049 33.102 2.015 1.00 4.57 170 MET A O 1
ATOM 716 N N . LYS A 1 92 ? 8.716 32.962 3.516 1.00 3.96 171 LYS A N 1
ATOM 717 C CA . LYS A 1 92 ? 9.259 31.713 3.018 1.00 5.03 171 LYS A CA 1
ATOM 718 C C . LYS A 1 92 ? 9.308 30.719 4.166 1.00 4.47 171 LYS A C 1
ATOM 719 O O . LYS A 1 92 ? 9.639 31.078 5.292 1.00 6.27 171 LYS A O 1
ATOM 730 N N . LEU A 1 93 ? 8.962 29.468 3.886 1.00 4.40 172 LEU A N 1
ATOM 731 C CA . LEU A 1 93 ? 9.096 28.454 4.923 1.00 4.23 172 LEU A CA 1
ATOM 732 C C . LEU A 1 93 ? 9.403 27.132 4.248 1.00 4.19 172 LEU A C 1
ATOM 733 O O . LEU A 1 93 ? 9.111 26.897 3.062 1.00 4.77 172 LEU A O 1
ATOM 738 N N . SER A 1 94 ? 9.928 26.212 5.049 1.00 3.81 173 SER A N 1
ATOM 739 C CA . SER A 1 94 ? 10.036 24.819 4.640 1.00 3.99 173 SER A CA 1
ATOM 740 C C . SER A 1 94 ? 9.450 23.980 5.768 1.00 4.02 173 SER A C 1
ATOM 741 O O . SER A 1 94 ? 9.670 24.314 6.941 1.00 5.48 173 SER A O 1
ATOM 746 N N . GLY A 1 95 ? 8.691 22.978 5.429 1.00 3.93 174 GLY A N 1
ATOM 747 C CA . GLY A 1 95 ? 7.992 22.234 6.476 1.00 5.09 174 GLY A CA 1
ATOM 748 C C . GLY A 1 95 ? 7.355 20.997 5.949 1.00 3.49 174 GLY A C 1
ATOM 749 O O . GLY A 1 95 ? 7.558 20.596 4.781 1.00 4.32 174 GLY A O 1
ATOM 750 N N . LYS A 1 96 ? 6.554 20.353 6.778 1.00 3.73 175 LYS A N 1
ATOM 751 C CA . LYS A 1 96 ? 5.810 19.172 6.395 1.00 3.68 175 LYS A CA 1
ATOM 752 C C . LYS A 1 96 ? 4.614 19.021 7.339 1.00 3.52 175 LYS A C 1
ATOM 753 O O . LYS A 1 96 ? 4.622 19.548 8.439 1.00 4.69 175 LYS A O 1
ATOM 764 N N . THR A 1 97 ? 3.616 18.293 6.842 1.00 3.54 176 THR A N 1
ATOM 765 C CA . THR A 1 97 ? 2.495 17.900 7.719 1.00 3.92 176 THR A CA 1
ATOM 766 C C . THR A 1 97 ? 2.710 16.451 8.041 1.00 4.09 176 THR A C 1
ATOM 767 O O . THR A 1 97 ? 2.832 15.596 7.154 1.00 4.86 176 THR A O 1
ATOM 771 N N . VAL A 1 98 ? 2.730 16.158 9.345 1.00 4.07 177 VAL A N 1
ATOM 772 C CA . VAL A 1 98 ? 3.076 14.831 9.859 1.00 4.38 177 VAL A CA 1
ATOM 773 C C . VAL A 1 98 ? 1.838 13.987 10.109 1.00 3.76 177 VAL A C 1
ATOM 774 O O . VAL A 1 98 ? 1.885 12.771 9.882 1.00 5.08 177 VAL A O 1
ATOM 778 N N . GLN A 1 99 ? 0.782 14.601 10.633 1.00 3.64 178 GLN A N 1
ATOM 779 C CA . GLN A 1 99 ? -0.411 13.868 11.053 1.00 3.63 178 GLN A CA 1
ATOM 780 C C . GLN A 1 99 ? -1.610 14.797 10.819 1.00 3.35 178 GLN A C 1
ATOM 781 O O . GLN A 1 99 ? -1.518 16.000 11.099 1.00 3.82 178 GLN A O 1
ATOM 787 N N . LEU A 1 100 ? -2.680 14.209 10.311 1.00 3.43 179 LEU A N 1
ATOM 788 C CA . LEU A 1 100 ? -3.912 14.935 10.030 1.00 3.46 179 LEU A CA 1
ATOM 789 C C . LEU A 1 100 ? -5.006 14.517 10.984 1.00 3.30 179 LEU A C 1
ATOM 790 O O . LEU A 1 100 ? -4.979 13.404 11.537 1.00 3.82 179 LEU A O 1
ATOM 795 N N . PRO A 1 101 ? -6.028 15.358 11.155 1.00 3.45 180 PRO A N 1
ATOM 796 C CA . PRO A 1 101 ? -7.240 14.952 11.836 1.00 3.92 180 PRO A CA 1
ATOM 797 C C . PRO A 1 101 ? -8.058 14.059 10.930 1.00 3.50 180 PRO A C 1
ATOM 798 O O . PRO A 1 101 ? -7.740 13.895 9.739 1.00 4.03 180 PRO A O 1
ATOM 802 N N . SER A 1 102 ? -9.178 13.515 11.431 1.00 3.90 181 SER A N 1
ATOM 803 C CA . SER A 1 102 ? -10.021 12.667 10.620 1.00 4.22 181 SER A CA 1
ATOM 804 C C . SER A 1 102 ? -10.506 13.376 9.352 1.00 3.84 181 SER A C 1
ATOM 805 O O . SER A 1 102 ? -10.721 12.709 8.334 1.00 4.42 181 SER A O 1
ATOM 808 N N . SER A 1 103 ? -10.695 14.692 9.403 1.00 3.75 182 SER A N 1
ATOM 809 C CA . SER A 1 103 ? -11.221 15.364 8.199 1.00 3.83 182 SER A CA 1
ATOM 810 C C . SER A 1 103 ? -10.205 15.372 7.061 1.00 3.75 182 SER A C 1
ATOM 811 O O . SER A 1 103 ? -10.577 15.610 5.917 1.00 4.89 182 SER A O 1
ATOM 814 N N . GLY A 1 104 ? -8.922 15.169 7.351 1.00 3.61 183 GLY A N 1
ATOM 815 C CA . GLY A 1 104 ? -7.923 15.166 6.279 1.00 4.14 183 GLY A CA 1
ATOM 816 C C . GLY A 1 104 ? -7.474 16.548 5.883 1.00 3.74 183 GLY A C 1
ATOM 817 O O . GLY A 1 104 ? -6.812 16.667 4.851 1.00 4.88 183 GLY A O 1
ATOM 818 N N . LYS A 1 105 ? -7.724 17.597 6.654 1.00 4.02 184 LYS A N 1
ATOM 819 C CA . LYS A 1 105 ? -7.433 18.965 6.171 1.00 3.72 184 LYS A CA 1
ATOM 820 C C . LYS A 1 105 ? -6.930 19.828 7.320 1.00 3.84 184 LYS A C 1
ATOM 821 O O . LYS A 1 105 ? -7.549 19.910 8.376 1.00 4.26 184 LYS A O 1
ATOM 827 N N . ILE A 1 106 ? -5.795 20.533 7.058 1.00 3.76 185 ILE A N 1
ATOM 828 C CA . ILE A 1 106 ? -5.327 21.588 7.952 1.00 3.37 185 ILE A CA 1
ATOM 829 C C . ILE A 1 106 ? -4.840 22.739 7.078 1.00 3.42 185 ILE A C 1
ATOM 830 O O . ILE A 1 106 ? -4.636 22.600 5.889 1.00 4.16 185 ILE A O 1
ATOM 835 N N . ILE A 1 107 ? -4.713 23.915 7.724 1.00 3.42 186 ILE A N 1
ATOM 836 C CA . ILE A 1 107 ? -4.123 25.106 7.101 1.00 3.37 186 ILE A CA 1
ATOM 837 C C . ILE A 1 107 ? -2.764 25.304 7.751 1.00 2.99 186 ILE A C 1
ATOM 838 O O . ILE A 1 107 ? -2.651 25.349 8.987 1.00 4.06 186 ILE A O 1
ATOM 843 N N . VAL A 1 108 ? -1.720 25.464 6.918 1.00 3.47 187 VAL A N 1
ATOM 844 C CA . VAL A 1 108 ? -0.338 25.526 7.401 1.00 3.24 187 VAL A CA 1
ATOM 845 C C . VAL A 1 108 ? 0.289 26.894 7.233 1.00 3.11 187 VAL A C 1
ATOM 846 O O . VAL A 1 108 ? 1.381 27.115 7.780 1.00 3.81 187 VAL A O 1
ATOM 850 N N . ALA A 1 109 ? -0.350 27.821 6.540 1.00 3.09 188 ALA A N 1
ATOM 851 C CA . ALA A 1 109 ? 0.137 29.179 6.433 1.00 3.08 188 ALA A CA 1
ATOM 852 C C . ALA A 1 109 ? -0.994 30.065 5.967 1.00 2.96 188 ALA A C 1
ATOM 853 O O . ALA A 1 109 ? -1.957 29.590 5.335 1.00 3.60 188 ALA A O 1
ATOM 855 N N . GLN A 1 110 ? -0.885 31.349 6.278 1.00 3.25 189 GLN A N 1
ATOM 856 C CA . GLN A 1 110 ? -1.901 32.322 5.829 1.00 3.23 189 GLN A CA 1
ATOM 857 C C . GLN A 1 110 ? -1.253 33.669 5.570 1.00 3.33 189 GLN A C 1
ATOM 858 O O . GLN A 1 110 ? -0.207 34.020 6.125 1.00 3.36 189 GLN A O 1
ATOM 864 N N . ILE A 1 111 ? -1.977 34.470 4.774 1.00 3.28 190 ILE A N 1
ATOM 865 C CA . ILE A 1 111 ? -1.959 35.925 4.914 1.00 3.86 190 ILE A CA 1
ATOM 866 C C . ILE A 1 111 ? -3.354 36.272 5.431 1.00 4.18 190 ILE A C 1
ATOM 867 O O . ILE A 1 111 ? -4.330 35.926 4.755 1.00 4.61 190 ILE A O 1
ATOM 876 N N . HIS A 1 112 ? -3.427 36.974 6.561 1.00 4.30 191 HIS A N 1
ATOM 877 C CA . HIS A 1 112 ? -4.714 37.325 7.099 1.00 4.54 191 HIS A CA 1
ATOM 878 C C . HIS A 1 112 ? -4.931 38.834 7.015 1.00 4.70 191 HIS A C 1
ATOM 879 O O . HIS A 1 112 ? -3.997 39.624 7.324 1.00 5.12 191 HIS A O 1
ATOM 886 N N . GLY A 1 113 ? -6.137 39.242 6.592 1.00 5.05 192 GLY A N 1
ATOM 887 C CA . GLY A 1 113 ? -6.481 40.632 6.672 1.00 4.84 192 GLY A CA 1
ATOM 888 C C . GLY A 1 113 ? -6.799 41.076 8.082 1.00 4.71 192 GLY A C 1
ATOM 889 O O . GLY A 1 113 ? -7.145 40.286 8.956 1.00 6.03 192 GLY A O 1
ATOM 890 N N . ILE A 1 114 ? -6.729 42.402 8.267 1.00 4.95 193 ILE A N 1
ATOM 891 C CA . ILE A 1 114 ? -7.098 43.003 9.568 1.00 5.59 193 ILE A CA 1
ATOM 892 C C . ILE A 1 114 ? -7.453 44.456 9.261 1.00 5.62 193 ILE A C 1
ATOM 893 O O . ILE A 1 114 ? -6.897 45.068 8.329 1.00 6.40 193 ILE A O 1
ATOM 898 N N . MET A 1 115 ? -8.388 44.997 10.020 1.00 6.59 194 MET A N 1
ATOM 899 C CA . MET A 1 115 ? -8.688 46.447 9.821 1.00 7.90 194 MET A CA 1
ATOM 900 C C . MET A 1 115 ? -7.567 47.280 10.363 1.00 8.56 194 MET A C 1
ATOM 901 O O . MET A 1 115 ? -6.777 46.860 11.193 1.00 8.03 194 MET A O 1
ATOM 910 N N . ASP A 1 116 ? -7.540 48.554 9.912 1.00 10.06 195 ASP A N 1
ATOM 911 C CA . ASP A 1 116 ? -6.550 49.485 10.445 1.00 11.25 195 ASP A CA 1
ATOM 912 C C . ASP A 1 116 ? -6.584 49.569 11.965 1.00 11.38 195 ASP A C 1
ATOM 913 O O . ASP A 1 116 ? -5.570 49.695 12.601 1.00 14.35 195 ASP A O 1
ATOM 918 N N . ASP A 1 117 ? -7.775 49.496 12.539 1.00 12.02 196 ASP A N 1
ATOM 919 C CA . ASP A 1 117 ? -7.893 49.652 13.994 1.00 13.25 196 ASP A CA 1
ATOM 920 C C . ASP A 1 117 ? -7.690 48.330 14.709 1.00 12.58 196 ASP A C 1
ATOM 921 O O . ASP A 1 117 ? -7.873 48.266 15.923 1.00 14.49 196 ASP A O 1
ATOM 926 N N . GLY A 1 118 ? -7.319 47.288 13.984 1.00 10.35 197 GLY A N 1
ATOM 927 C CA . GLY A 1 118 ? -7.052 46.046 14.679 1.00 12.08 197 GLY A CA 1
ATOM 928 C C . GLY A 1 118 ? -8.173 45.053 14.682 1.00 12.41 197 GLY A C 1
ATOM 929 O O . GLY A 1 118 ? -7.972 43.888 15.035 1.00 14.53 197 GLY A O 1
ATOM 930 N N . THR A 1 119 ? -9.353 45.498 14.247 1.00 12.72 198 THR A N 1
ATOM 931 C CA . THR A 1 119 ? -10.511 44.573 14.283 1.00 13.06 198 THR A CA 1
ATOM 932 C C . THR A 1 119 ? -10.401 43.578 13.160 1.00 11.46 198 THR A C 1
ATOM 933 O O . THR A 1 119 ? -9.721 43.714 12.132 1.00 10.95 198 THR A O 1
ATOM 937 N N . ASN A 1 120 ? -11.049 42.433 13.314 1.00 14.62 199 ASN A N 1
ATOM 938 C CA . ASN A 1 120 ? -10.885 41.334 12.397 1.00 16.68 199 ASN A CA 1
ATOM 939 C C . ASN A 1 120 ? -11.419 41.683 10.989 1.00 13.61 199 ASN A C 1
ATOM 940 O O . ASN A 1 120 ? -12.300 42.506 10.715 1.00 15.84 199 ASN A O 1
ATOM 945 N N . ALA A 1 121 ? -10.776 40.993 10.077 1.00 10.86 200 ALA A N 1
ATOM 946 C CA . ALA A 1 121 ? -11.135 41.041 8.632 1.00 8.52 200 ALA A CA 1
ATOM 947 C C . ALA A 1 121 ? -10.829 39.685 8.059 1.00 7.36 200 ALA A C 1
ATOM 948 O O . ALA A 1 121 ? -10.268 38.813 8.766 1.00 9.25 200 ALA A O 1
ATOM 950 N N . PRO A 1 122 ? -11.231 39.386 6.826 1.00 6.68 201 PRO A N 1
ATOM 951 C CA . PRO A 1 122 ? -11.062 38.020 6.328 1.00 6.79 201 PRO A CA 1
ATOM 952 C C . PRO A 1 122 ? -9.624 37.614 6.089 1.00 5.63 201 PRO A C 1
ATOM 953 O O . PRO A 1 122 ? -8.773 38.461 5.835 1.00 6.17 201 PRO A O 1
ATOM 957 N N A PRO A 1 123 ? -9.450 36.304 6.059 0.63 5.83 202 PRO A N 1
ATOM 958 N N B PRO A 1 123 ? -9.336 36.316 6.177 0.37 4.98 202 PRO A N 1
ATOM 959 C CA A PRO A 1 123 ? -8.154 35.801 5.510 0.63 4.75 202 PRO A CA 1
ATOM 960 C CA B PRO A 1 123 ? -8.089 35.775 5.590 0.37 5.67 202 PRO A CA 1
ATOM 961 C C A PRO A 1 123 ? -8.087 36.234 4.056 0.63 4.33 202 PRO A C 1
ATOM 962 C C B PRO A 1 123 ? -8.021 36.005 4.080 0.37 5.76 202 PRO A C 1
ATOM 963 O O A PRO A 1 123 ? -9.109 36.344 3.397 0.63 5.82 202 PRO A O 1
ATOM 964 O O B PRO A 1 123 ? -9.005 35.778 3.381 0.37 6.05 202 PRO A O 1
ATOM 971 N N . LEU A 1 124 ? -6.842 36.429 3.608 1.00 4.37 203 LEU A N 1
ATOM 972 C CA . LEU A 1 124 ? -6.587 36.634 2.176 1.00 4.47 203 LEU A CA 1
ATOM 973 C C . LEU A 1 124 ? -6.037 35.378 1.497 1.00 3.83 203 LEU A C 1
ATOM 974 O O . LEU A 1 124 ? -6.563 34.956 0.474 1.00 5.56 203 LEU A O 1
ATOM 979 N N . VAL A 1 125 ? -4.983 34.785 2.052 1.00 4.17 204 VAL A N 1
ATOM 980 C CA . VAL A 1 125 ? -4.404 33.548 1.505 1.00 3.88 204 VAL A CA 1
ATOM 981 C C . VAL A 1 125 ? -4.473 32.487 2.583 1.00 3.66 204 VAL A C 1
ATOM 982 O O . VAL A 1 125 ? -4.058 32.751 3.717 1.00 4.16 204 VAL A O 1
ATOM 986 N N . LYS A 1 126 ? -4.923 31.305 2.226 1.00 3.87 205 LYS A N 1
ATOM 987 C CA . LYS A 1 126 ? -4.912 30.139 3.099 1.00 4.11 205 LYS A CA 1
ATOM 988 C C . LYS A 1 126 ? -4.237 28.985 2.408 1.00 3.61 205 LYS A C 1
ATOM 989 O O . LYS A 1 126 ? -4.666 28.578 1.312 1.00 4.91 205 LYS A O 1
ATOM 995 N N . ALA A 1 127 ? -3.166 28.450 3.002 1.00 3.67 206 ALA A N 1
ATOM 996 C CA . ALA A 1 127 ? -2.442 27.308 2.430 1.00 3.31 206 ALA A CA 1
ATOM 997 C C . ALA A 1 127 ? -3.041 26.055 3.031 1.00 2.83 206 ALA A C 1
ATOM 998 O O . ALA A 1 127 ? -2.753 25.709 4.182 1.00 3.87 206 ALA A O 1
ATOM 1000 N N . VAL A 1 128 ? -3.917 25.400 2.262 1.00 3.38 207 VAL A N 1
ATOM 1001 C CA . VAL A 1 128 ? -4.701 24.261 2.736 1.00 3.72 207 VAL A CA 1
ATOM 1002 C C . VAL A 1 128 ? -4.047 22.958 2.337 1.00 4.57 207 VAL A C 1
ATOM 1003 O O . VAL A 1 128 ? -3.955 22.644 1.137 1.00 6.78 207 VAL A O 1
ATOM 1007 N N . PHE A 1 129 ? -3.571 22.211 3.339 1.00 4.07 208 PHE A N 1
ATOM 1008 C CA . PHE A 1 129 ? -2.890 20.942 3.116 1.00 4.69 208 PHE A CA 1
ATOM 1009 C C . PHE A 1 129 ? -3.877 19.802 3.221 1.00 4.74 208 PHE A C 1
ATOM 1010 O O . PHE A 1 129 ? -4.601 19.666 4.205 1.00 6.07 208 PHE A O 1
ATOM 1018 N N . GLN A 1 130 ? -3.789 18.912 2.204 1.00 5.03 209 GLN A N 1
ATOM 1019 C CA . GLN A 1 130 ? -4.363 17.548 2.229 1.00 5.12 209 GLN A CA 1
ATOM 1020 C C . GLN A 1 130 ? -3.274 16.586 1.791 1.00 4.22 209 GLN A C 1
ATOM 1021 O O . GLN A 1 130 ? -2.297 16.977 1.141 1.00 4.96 209 GLN A O 1
ATOM 1032 N N . ASP A 1 131 ? -3.458 15.297 2.159 1.00 4.39 210 ASP A N 1
ATOM 1033 C CA . ASP A 1 131 ? -2.454 14.290 1.786 1.00 4.43 210 ASP A CA 1
ATOM 1034 C C . ASP A 1 131 ? -2.522 13.957 0.302 1.00 4.49 210 ASP A C 1
ATOM 1035 O O . ASP A 1 131 ? -3.244 13.067 -0.132 1.00 5.50 210 ASP A O 1
ATOM 1040 N N . GLY A 1 132 ? -1.764 14.700 -0.477 1.00 5.13 211 GLY A N 1
ATOM 1041 C CA . GLY A 1 132 ? -1.709 14.550 -1.923 1.00 6.70 211 GLY A CA 1
ATOM 1042 C C . GLY A 1 132 ? -1.923 15.866 -2.694 1.00 4.98 211 GLY A C 1
ATOM 1043 O O . GLY A 1 132 ? -1.676 15.862 -3.913 1.00 5.75 211 GLY A O 1
ATOM 1044 N N . GLN A 1 133 ? -2.345 16.944 -2.007 1.00 5.15 212 GLN A N 1
ATOM 1045 C CA . GLN A 1 133 ? -2.518 18.202 -2.737 1.00 5.52 212 GLN A CA 1
ATOM 1046 C C . GLN A 1 133 ? -2.506 19.339 -1.698 1.00 5.00 212 GLN A C 1
ATOM 1047 O O . GLN A 1 133 ? -3.092 19.219 -0.618 1.00 7.47 212 GLN A O 1
ATOM 1053 N N . LEU A 1 134 ? -1.845 20.432 -2.081 1.00 4.49 213 LEU A N 1
ATOM 1054 C CA . LEU A 1 134 ? -2.020 21.669 -1.311 1.00 4.13 213 LEU A CA 1
ATOM 1055 C C . LEU A 1 134 ? -2.765 22.656 -2.184 1.00 3.92 213 LEU A C 1
ATOM 1056 O O . LEU A 1 134 ? -2.541 22.740 -3.410 1.00 6.18 213 LEU A O 1
ATOM 1061 N N . ASP A 1 135 ? -3.689 23.393 -1.600 1.00 3.51 214 ASP A N 1
ATOM 1062 C CA . ASP A 1 135 ? -4.495 24.393 -2.281 1.00 3.45 214 ASP A CA 1
ATOM 1063 C C . ASP A 1 135 ? -4.181 25.749 -1.649 1.00 3.72 214 ASP A C 1
ATOM 1064 O O . ASP A 1 135 ? -4.522 25.967 -0.482 1.00 4.21 214 ASP A O 1
ATOM 1069 N N . MET A 1 136 ? -3.512 26.619 -2.397 1.00 3.85 215 MET A N 1
ATOM 1070 C CA . MET A 1 136 ? -3.324 28.003 -1.943 1.00 4.49 215 MET A CA 1
ATOM 1071 C C . MET A 1 136 ? -4.545 28.791 -2.343 1.00 5.27 215 MET A C 1
ATOM 1072 O O . MET A 1 136 ? -4.685 29.213 -3.496 1.00 9.42 215 MET A O 1
ATOM 1081 N N . GLN A 1 137 ? -5.447 28.981 -1.417 1.00 4.22 216 GLN A N 1
ATOM 1082 C CA . GLN A 1 137 ? -6.734 29.636 -1.661 1.00 5.28 216 GLN A CA 1
ATOM 1083 C C . GLN A 1 137 ? -6.558 31.136 -1.449 1.00 5.59 216 GLN A C 1
ATOM 1084 O O . GLN A 1 137 ? -6.015 31.559 -0.434 1.00 8.47 216 GLN A O 1
ATOM 1090 N N . VAL A 1 138 ? -7.018 31.914 -2.422 1.00 5.21 217 VAL A N 1
ATOM 1091 C CA . VAL A 1 138 ? -6.951 33.388 -2.309 1.00 5.11 217 VAL A CA 1
ATOM 1092 C C . VAL A 1 138 ? -8.360 33.919 -2.332 1.00 4.76 217 VAL A C 1
ATOM 1093 O O . VAL A 1 138 ? -9.122 33.699 -3.307 1.00 5.57 217 VAL A O 1
ATOM 1097 N N . LYS A 1 139 ? -8.763 34.604 -1.290 1.00 5.11 218 LYS A N 1
ATOM 1098 C CA . LYS A 1 139 ? -10.113 35.109 -1.230 1.00 5.50 218 LYS A CA 1
ATOM 1099 C C . LYS A 1 139 ? -10.333 36.155 -2.302 1.00 5.53 218 LYS A C 1
ATOM 1100 O O . LYS A 1 139 ? -9.447 36.958 -2.585 1.00 6.13 218 LYS A O 1
ATOM 1106 N N . GLN A 1 140 ? -11.520 36.158 -2.919 1.00 6.05 219 GLN A N 1
ATOM 1107 C CA . GLN A 1 140 ? -11.808 37.120 -3.970 1.00 6.74 219 GLN A CA 1
ATOM 1108 C C . GLN A 1 140 ? -12.009 38.543 -3.428 1.00 6.37 219 GLN A C 1
ATOM 1109 O O . GLN A 1 140 ? -11.327 39.474 -3.864 1.00 6.90 219 GLN A O 1
ATOM 1115 N N . ASN A 1 141 ? -12.951 38.684 -2.471 1.00 6.91 220 ASN A N 1
ATOM 1116 C CA . ASN A 1 141 ? -13.397 40.000 -2.061 1.00 7.84 220 ASN A CA 1
ATOM 1117 C C . ASN A 1 141 ? -13.068 40.259 -0.583 1.00 7.94 220 ASN A C 1
ATOM 1118 O O . ASN A 1 141 ? -13.056 39.316 0.234 1.00 9.05 220 ASN A O 1
ATOM 1123 N N . SER A 1 142 ? -12.835 41.539 -0.286 1.00 7.24 221 SER A N 1
ATOM 1124 C CA . SER A 1 142 ? -12.386 41.962 1.049 1.00 7.59 221 SER A CA 1
ATOM 1125 C C . SER A 1 142 ? -13.477 41.956 2.100 1.00 8.99 221 SER A C 1
ATOM 1126 O O . SER A 1 142 ? -13.167 42.203 3.250 1.00 11.66 221 SER A O 1
ATOM 1129 N N . ASP A 1 143 ? -14.732 41.736 1.751 1.00 12.69 222 ASP A N 1
ATOM 1130 C CA . ASP A 1 143 ? -15.846 41.687 2.642 1.00 15.96 222 ASP A CA 1
ATOM 1131 C C . ASP A 1 143 ? -16.409 40.256 2.731 1.00 20.61 222 ASP A C 1
ATOM 1132 O O . ASP A 1 143 ? -15.647 39.294 2.484 1.00 22.93 222 ASP A O 1
ATOM 1137 N N . GLY A 1 144 ? -17.689 40.146 3.043 1.00 19.81 223 GLY A N 1
ATOM 1138 C CA . GLY A 1 144 ? -18.358 38.868 3.146 1.00 18.20 223 GLY A CA 1
ATOM 1139 C C . GLY A 1 144 ? -19.040 38.387 1.875 1.00 22.39 223 GLY A C 1
ATOM 1140 O O . GLY A 1 144 ? -20.013 37.617 1.862 1.00 34.25 223 GLY A O 1
ATOM 1141 N N . THR A 1 145 ? -18.539 38.797 0.718 1.00 20.58 224 THR A N 1
ATOM 1142 C CA . THR A 1 145 ? -19.129 38.277 -0.476 1.00 18.82 224 THR A CA 1
ATOM 1143 C C . THR A 1 145 ? -18.125 37.469 -1.250 1.00 16.24 224 THR A C 1
ATOM 1144 O O . THR A 1 145 ? -16.918 37.448 -1.018 1.00 15.37 224 THR A O 1
ATOM 1148 N N A GLY A 1 14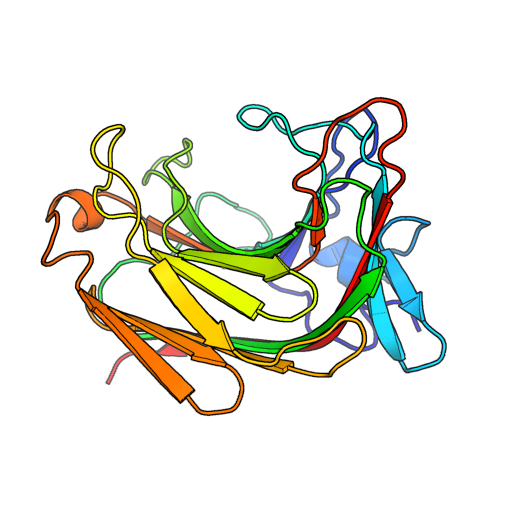6 ? -18.682 36.723 -2.195 0.62 17.72 225 GLY A N 1
ATOM 1149 N N B GLY A 1 146 ? -18.651 36.780 -2.257 0.38 17.03 225 GLY A N 1
ATOM 1150 C CA A GLY A 1 146 ? -17.872 35.967 -3.146 0.62 17.81 225 GLY A CA 1
ATOM 1151 C CA B GLY A 1 146 ? -17.824 36.127 -3.253 0.38 15.88 225 GLY A CA 1
ATOM 1152 C C A GLY A 1 146 ? -17.303 34.747 -2.420 0.62 13.89 225 GLY A C 1
ATOM 1153 C C B GLY A 1 146 ? -17.312 34.785 -2.764 0.38 11.99 225 GLY A C 1
ATOM 1154 O O A GLY A 1 146 ? -17.828 34.504 -1.346 0.62 19.96 225 GLY A O 1
ATOM 1155 O O B GLY A 1 146 ? -17.830 34.239 -1.795 0.38 11.64 225 GLY A O 1
ATOM 1156 N N A SER A 1 147 ? -16.306 34.113 -3.001 0.62 13.86 226 SER A N 1
ATOM 1157 N N B SER A 1 147 ? -16.297 34.278 -3.424 0.38 9.55 226 SER A N 1
ATOM 1158 C CA A SER A 1 147 ? -15.680 32.861 -2.686 0.62 11.68 226 SER A CA 1
ATOM 1159 C CA B SER A 1 147 ? -15.691 32.982 -3.274 0.38 11.22 226 SER A CA 1
ATOM 1160 C C A SER A 1 147 ? -14.160 32.985 -2.795 0.62 7.48 226 SER A C 1
ATOM 1161 C C B SER A 1 147 ? -14.165 33.110 -3.263 0.38 11.19 226 SER A C 1
ATOM 1162 O O A SER A 1 147 ? -13.646 34.114 -2.680 0.62 5.86 226 SER A O 1
ATOM 1167 N N A ASP A 1 148 ? -13.434 31.883 -3.012 0.62 8.38 227 ASP A N 1
ATOM 1168 N N B ASP A 1 148 ? -13.508 31.973 -3.455 0.38 9.23 227 ASP A N 1
ATOM 1169 C CA A ASP A 1 148 ? -11.993 31.877 -3.195 0.62 7.41 227 ASP A CA 1
ATOM 1170 C CA B ASP A 1 148 ? -12.076 31.808 -3.275 0.38 7.91 227 ASP A CA 1
ATOM 1171 C C A ASP A 1 148 ? -11.568 31.484 -4.604 0.62 6.07 227 ASP A C 1
ATOM 1172 C C B ASP A 1 148 ? -11.466 31.294 -4.575 0.38 7.52 227 ASP A C 1
ATOM 1173 O O A ASP A 1 148 ? -12.306 30.777 -5.319 0.62 7.63 227 ASP A O 1
ATOM 1174 O O B ASP A 1 148 ? -12.033 30.342 -5.132 0.38 10.39 227 ASP A O 1
ATOM 1183 N N . VAL A 1 149 ? -10.362 31.901 -4.969 1.00 5.89 228 VAL A N 1
ATOM 1184 C CA . VAL A 1 149 ? -9.620 31.396 -6.122 1.00 6.22 228 VAL A CA 1
ATOM 1185 C C . VAL A 1 149 ? -8.729 30.262 -5.610 1.00 4.99 228 VAL A C 1
ATOM 1186 O O . VAL A 1 149 ? -7.885 30.484 -4.745 1.00 6.90 228 VAL A O 1
ATOM 1190 N N . HIS A 1 150 ? -8.910 29.064 -6.160 1.00 5.10 229 HIS A N 1
ATOM 1191 C CA . HIS A 1 150 ? -8.112 27.920 -5.738 1.00 4.97 229 HIS A CA 1
ATOM 1192 C C . HIS A 1 150 ? -6.881 27.814 -6.604 1.00 4.90 229 HIS A C 1
ATOM 1193 O O . HIS A 1 150 ? -6.889 28.173 -7.791 1.00 6.67 229 HIS A O 1
ATOM 1200 N N . ASN A 1 151 ? -5.797 27.301 -6.011 1.00 4.73 230 ASN A N 1
ATOM 1201 C CA . ASN A 1 151 ? -4.526 27.107 -6.735 1.00 4.74 230 ASN A CA 1
ATOM 1202 C C . ASN A 1 151 ? -3.951 25.778 -6.260 1.00 4.00 230 ASN A C 1
ATOM 1203 O O . ASN A 1 151 ? -3.413 25.694 -5.126 1.00 4.37 230 ASN A O 1
ATOM 1208 N N . TYR A 1 152 ? -4.084 24.763 -7.083 1.00 3.99 231 TYR A N 1
ATOM 1209 C CA . TYR A 1 152 ? -3.795 23.391 -6.650 1.00 4.12 231 TYR A CA 1
ATOM 1210 C C . TYR A 1 152 ? -2.375 22.953 -7.032 1.00 4.19 231 TYR A C 1
ATOM 1211 O O . TYR A 1 152 ? -1.966 23.153 -8.204 1.00 5.07 231 TYR A O 1
ATOM 1220 N N . PHE A 1 153 ? -1.702 22.365 -6.053 1.00 4.22 232 PHE A N 1
ATOM 1221 C CA . PHE A 1 153 ? -0.367 21.801 -6.228 1.00 4.50 232 PHE A CA 1
ATOM 1222 C C . PHE A 1 153 ? -0.510 20.304 -5.994 1.00 4.97 232 PHE A C 1
ATOM 1223 O O . PHE A 1 153 ? -0.715 19.847 -4.857 1.00 6.48 232 PHE A O 1
ATOM 1231 N N . THR A 1 154 ? -0.373 19.563 -7.073 1.00 5.46 233 THR A N 1
ATOM 1232 C CA . THR A 1 154 ? -0.555 18.127 -7.088 1.00 6.35 233 THR A CA 1
ATOM 1233 C C . THR A 1 154 ? 0.699 17.388 -6.641 1.00 5.59 233 THR A C 1
ATOM 1234 O O . THR A 1 154 ? 1.807 17.655 -7.135 1.00 6.11 233 THR A O 1
ATOM 1238 N N . GLY A 1 155 ? 0.519 16.416 -5.708 1.00 6.21 234 GLY A N 1
ATOM 1239 C CA . GLY A 1 155 ? 1.547 15.428 -5.349 1.00 7.20 234 GLY A CA 1
ATOM 1240 C C . GLY A 1 155 ? 2.133 15.653 -3.959 1.00 6.92 234 GLY A C 1
ATOM 1241 O O . GLY A 1 155 ? 2.957 14.842 -3.512 1.00 9.06 234 GLY A O 1
ATOM 1242 N N A ILE A 1 156 ? 1.717 16.689 -3.255 0.80 8.01 235 ILE A N 1
ATOM 1243 N N B ILE A 1 156 ? 1.802 16.710 -3.251 0.20 7.02 235 ILE A N 1
ATOM 1244 C CA A ILE A 1 156 ? 2.216 17.098 -1.917 0.80 6.94 235 ILE A CA 1
ATOM 1245 C CA B ILE A 1 156 ? 2.594 16.774 -2.003 0.20 7.15 235 ILE A CA 1
ATOM 1246 C C A ILE A 1 156 ? 1.638 16.096 -0.901 0.80 6.24 235 ILE A C 1
ATOM 1247 C C B ILE A 1 156 ? 1.781 16.154 -0.879 0.20 6.55 235 ILE A C 1
ATOM 1248 O O A ILE A 1 156 ? 0.451 16.262 -0.576 0.80 7.29 235 ILE A O 1
ATOM 1249 O O B ILE A 1 156 ? 0.704 16.593 -0.498 0.20 7.99 235 ILE A O 1
ATOM 1258 N N . LYS A 1 157 ? 2.380 15.090 -0.390 1.00 6.18 236 LYS A N 1
ATOM 1259 C CA . LYS A 1 157 ? 1.817 14.074 0.462 1.00 5.67 236 LYS A CA 1
ATOM 1260 C C . LYS A 1 157 ? 2.194 14.261 1.922 1.00 4.10 236 LYS A C 1
ATOM 1261 O O . LYS A 1 157 ? 3.099 14.999 2.295 1.00 4.53 236 LYS A O 1
ATOM 1267 N N . LEU A 1 158 ? 1.432 13.558 2.778 1.00 3.93 237 LEU A N 1
ATOM 1268 C CA . LEU A 1 158 ? 1.766 13.504 4.193 1.00 4.17 237 LEU A CA 1
ATOM 1269 C C . LEU A 1 158 ? 3.214 13.103 4.375 1.00 3.66 237 LEU A C 1
ATOM 1270 O O . LEU A 1 158 ? 3.673 12.153 3.801 1.00 4.94 237 LEU A O 1
ATOM 1275 N N . GLY A 1 159 ? 3.931 13.896 5.189 1.00 4.04 238 GLY A N 1
ATOM 1276 C CA . GLY A 1 159 ? 5.347 13.646 5.475 1.00 4.86 238 GLY A CA 1
ATOM 1277 C C . GLY A 1 159 ? 6.321 14.226 4.470 1.00 4.38 238 GLY A C 1
ATOM 1278 O O . GLY A 1 159 ? 7.514 14.301 4.787 1.00 5.15 238 GLY A O 1
ATOM 1279 N N . ASP A 1 160 ? 5.869 14.645 3.290 1.00 4.05 239 ASP A N 1
ATOM 1280 C CA . ASP A 1 160 ? 6.758 15.237 2.318 1.00 4.32 239 ASP A CA 1
ATOM 1281 C C . ASP A 1 160 ? 7.182 16.639 2.773 1.00 4.13 239 ASP A C 1
ATOM 1282 O O . ASP A 1 160 ? 6.418 17.375 3.338 1.00 5.02 239 ASP A O 1
ATOM 1287 N N . LEU A 1 161 ? 8.401 17.037 2.456 1.00 5.24 240 LEU A N 1
ATOM 1288 C CA . LEU A 1 161 ? 8.856 18.384 2.755 1.00 5.18 240 LEU A CA 1
ATOM 1289 C C . LEU A 1 161 ? 8.378 19.286 1.640 1.00 5.36 240 LEU A C 1
ATOM 1290 O O . LEU A 1 161 ? 8.549 18.939 0.447 1.00 7.37 240 LEU A O 1
ATOM 1299 N N . TYR A 1 162 ? 7.816 20.424 1.992 1.00 4.55 241 TYR A N 1
ATOM 1300 C CA . TYR A 1 162 ? 7.479 21.475 1.015 1.00 4.93 241 TYR A CA 1
ATOM 1301 C C . TYR A 1 162 ? 8.268 22.741 1.339 1.00 4.25 241 TYR A C 1
ATOM 1302 O O . TYR A 1 162 ? 8.506 23.083 2.499 1.00 5.04 241 TYR A O 1
ATOM 1311 N N . ASN A 1 163 ? 8.636 23.419 0.268 1.00 4.52 242 ASN A N 1
ATOM 1312 C CA . ASN A 1 163 ? 9.198 24.752 0.303 1.00 4.60 242 ASN A CA 1
ATOM 1313 C C A ASN A 1 163 ? 8.206 25.788 -0.194 0.61 3.91 242 ASN A C 1
ATOM 1314 C C B ASN A 1 163 ? 7.972 25.564 -0.107 0.39 4.64 242 ASN A C 1
ATOM 1315 O O A ASN A 1 163 ? 7.961 25.875 -1.398 0.61 3.49 242 ASN A O 1
ATOM 1316 O O B ASN A 1 163 ? 7.288 25.256 -1.095 0.39 6.69 242 ASN A O 1
ATOM 1321 N N . MET A 1 164 ? 7.632 26.541 0.699 1.00 3.97 243 MET A N 1
ATOM 1322 C CA . MET A 1 164 ? 6.512 27.416 0.405 1.00 4.38 243 MET A CA 1
ATOM 1323 C C . MET A 1 164 ? 6.974 28.865 0.375 1.00 4.16 243 MET A C 1
ATOM 1324 O O . MET A 1 164 ? 7.856 29.245 1.146 1.00 4.61 243 MET A O 1
ATOM 1329 N N . GLU A 1 165 ? 6.343 29.656 -0.504 1.00 4.24 244 GLU A N 1
ATOM 1330 C CA . GLU A 1 165 ? 6.560 31.101 -0.441 1.00 4.83 244 GLU A CA 1
ATOM 1331 C C . GLU A 1 165 ? 5.206 31.740 -0.701 1.00 3.84 244 GLU A C 1
ATOM 1332 O O . GLU A 1 165 ? 4.440 31.293 -1.541 1.00 4.71 244 GLU A O 1
ATOM 1338 N N . ILE A 1 166 ? 4.949 32.804 0.050 1.00 4.13 245 ILE A N 1
ATOM 1339 C CA . ILE A 1 166 ? 3.732 33.597 -0.172 1.00 4.14 245 ILE A CA 1
ATOM 1340 C C . ILE A 1 166 ? 4.171 35.058 -0.210 1.00 3.73 245 ILE A C 1
ATOM 1341 O O . ILE A 1 166 ? 4.784 35.519 0.764 1.00 4.57 245 ILE A O 1
ATOM 1346 N N . ARG A 1 167 ? 3.924 35.725 -1.321 1.00 5.07 246 ARG A N 1
ATOM 1347 C CA . ARG A 1 167 ? 4.382 37.121 -1.519 1.00 4.62 246 ARG A CA 1
ATOM 1348 C C . ARG A 1 167 ? 3.235 37.976 -1.942 1.00 4.76 246 ARG A C 1
ATOM 1349 O O . ARG A 1 167 ? 2.469 37.591 -2.822 1.00 6.24 246 ARG A O 1
ATOM 1357 N N . VAL A 1 168 ? 3.157 39.170 -1.373 1.00 4.54 247 VAL A N 1
ATOM 1358 C CA . VAL A 1 168 ? 2.324 40.215 -1.923 1.00 4.39 247 VAL A CA 1
ATOM 1359 C C . VAL A 1 168 ? 3.250 41.289 -2.489 1.00 4.48 247 VAL A C 1
ATOM 1360 O O . VAL A 1 168 ? 4.119 41.778 -1.751 1.00 5.05 247 VAL A O 1
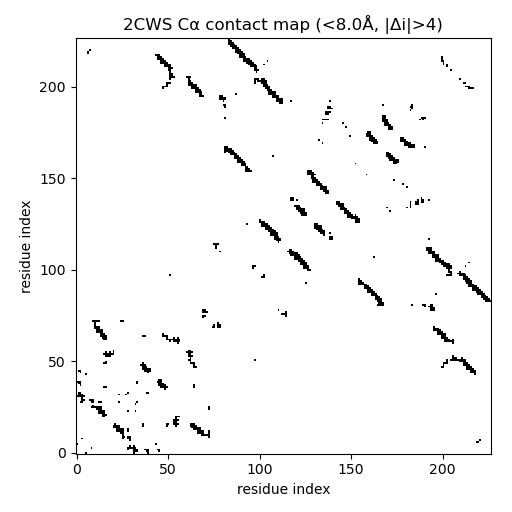ATOM 1364 N N . THR A 1 169 ? 3.048 41.670 -3.729 1.00 4.68 248 THR A N 1
ATOM 1365 C CA . THR A 1 169 ? 3.692 42.855 -4.286 1.00 5.46 248 THR A CA 1
ATOM 1366 C C . THR A 1 169 ? 2.612 43.699 -4.906 1.00 5.20 248 THR A C 1
ATOM 1367 O O . THR A 1 169 ? 1.939 43.260 -5.865 1.00 5.77 248 THR A O 1
ATOM 1371 N N . ASP A 1 170 ? 2.394 44.889 -4.397 1.00 5.50 249 ASP A N 1
ATOM 1372 C CA . ASP A 1 170 ? 1.465 45.855 -5.005 1.00 6.42 249 ASP A CA 1
ATOM 1373 C C . ASP A 1 170 ? 0.108 45.234 -5.307 1.00 5.80 249 ASP A C 1
ATOM 1374 O O . ASP A 1 170 ? -0.468 45.355 -6.405 1.00 7.11 249 ASP A O 1
ATOM 1379 N N . GLY A 1 171 ? -0.432 44.525 -4.277 1.00 5.12 250 GLY A N 1
ATOM 1380 C CA . GLY A 1 171 ? -1.824 44.056 -4.420 1.00 5.30 250 GLY A CA 1
ATOM 1381 C C . GLY A 1 171 ? -2.004 42.783 -5.233 1.00 5.20 250 GLY A C 1
ATOM 1382 O O . GLY A 1 171 ? -3.179 42.431 -5.491 1.00 5.33 250 GLY A O 1
ATOM 1383 N N . VAL A 1 172 ? -0.910 42.122 -5.588 1.00 4.90 251 VAL A N 1
ATOM 1384 C CA . VAL A 1 172 ? -0.961 40.827 -6.276 1.00 5.16 251 VAL A CA 1
ATOM 1385 C C . VAL A 1 172 ? -0.335 39.809 -5.319 1.00 4.23 251 VAL A C 1
ATOM 1386 O O . VAL A 1 172 ? 0.712 40.079 -4.730 1.00 5.04 251 VAL A O 1
ATOM 1390 N N . ALA A 1 173 ? -1.023 38.693 -5.150 1.00 4.44 252 ALA A N 1
ATOM 1391 C CA . ALA A 1 173 ? -0.518 37.577 -4.337 1.00 4.26 252 ALA A CA 1
ATOM 1392 C C . ALA A 1 173 ? 0.139 36.551 -5.250 1.00 4.63 252 ALA A C 1
ATOM 1393 O O . ALA A 1 173 ? -0.476 36.111 -6.238 1.00 6.02 252 ALA A O 1
ATOM 1395 N N . TYR A 1 174 ? 1.343 36.150 -4.895 1.00 4.21 253 TYR A N 1
ATOM 1396 C CA . TYR A 1 174 ? 2.110 35.115 -5.569 1.00 4.51 253 TYR A CA 1
ATOM 1397 C C . TYR A 1 174 ? 2.259 33.970 -4.574 1.00 4.04 253 TYR A C 1
ATOM 1398 O O . TYR A 1 174 ? 2.822 34.162 -3.495 1.00 4.99 253 TYR A O 1
ATOM 1407 N N . VAL A 1 175 ? 1.731 32.808 -4.942 1.00 3.93 254 VAL A N 1
ATOM 1408 C CA . VAL A 1 175 ? 1.659 31.660 -4.040 1.00 4.33 254 VAL A CA 1
ATOM 1409 C C . VAL A 1 175 ? 2.473 30.537 -4.653 1.00 4.01 254 VAL A C 1
ATOM 1410 O O . VAL A 1 175 ? 2.252 30.169 -5.814 1.00 4.51 254 VAL A O 1
ATOM 1414 N N . THR A 1 176 ? 3.400 29.986 -3.866 1.00 4.11 255 THR A N 1
ATOM 1415 C CA . THR A 1 176 ? 4.395 29.086 -4.433 1.00 4.62 255 THR A CA 1
ATOM 1416 C C . THR A 1 176 ? 4.584 27.869 -3.565 1.00 4.05 255 THR A C 1
ATOM 1417 O O . THR A 1 176 ? 4.741 27.967 -2.338 1.00 4.42 255 THR A O 1
ATOM 1421 N N . MET A 1 177 ? 4.651 26.711 -4.227 1.00 4.33 256 MET A N 1
ATOM 1422 C CA . MET A 1 177 ? 5.105 25.470 -3.601 1.00 3.88 256 MET A CA 1
ATOM 1423 C C . MET A 1 177 ? 6.199 24.871 -4.444 1.00 4.25 256 MET A C 1
ATOM 1424 O O . MET A 1 177 ? 5.999 24.654 -5.646 1.00 4.65 256 MET A O 1
ATOM 1429 N N . ASN A 1 178 ? 7.338 24.623 -3.839 1.00 4.49 257 ASN A N 1
ATOM 1430 C CA . ASN A 1 178 ? 8.443 23.920 -4.513 1.00 4.99 257 ASN A CA 1
ATOM 1431 C C . ASN A 1 178 ? 8.809 24.599 -5.820 1.00 4.64 257 ASN A C 1
ATOM 1432 O O . ASN A 1 178 ? 9.063 23.946 -6.825 1.00 5.33 257 ASN A O 1
ATOM 1437 N N . GLY A 1 179 ? 8.842 25.944 -5.792 1.00 4.88 258 GLY A N 1
ATOM 1438 C CA . GLY A 1 179 ? 9.300 26.670 -6.983 1.00 5.86 258 GLY A CA 1
ATOM 1439 C C . GLY A 1 179 ? 8.233 26.853 -8.051 1.00 5.05 258 GLY A C 1
ATOM 1440 O O . GLY A 1 179 ? 8.512 27.518 -9.058 1.00 6.61 258 GLY A O 1
ATOM 1441 N N . ASP A 1 180 ? 7.007 26.364 -7.841 1.00 4.56 259 ASP A N 1
ATOM 1442 C CA . ASP A 1 180 ? 5.879 26.532 -8.785 1.00 4.49 259 ASP A CA 1
ATOM 1443 C C . ASP A 1 180 ? 5.029 27.685 -8.250 1.00 4.43 259 ASP A C 1
ATOM 1444 O O . ASP A 1 180 ? 4.439 27.538 -7.181 1.00 4.59 259 ASP A O 1
ATOM 1449 N N . THR A 1 181 ? 5.013 28.822 -8.969 1.00 4.70 260 THR A N 1
ATOM 1450 C CA . THR A 1 181 ? 4.323 29.995 -8.512 1.00 4.67 260 THR A CA 1
ATOM 1451 C C . THR A 1 181 ? 3.061 30.244 -9.336 1.00 4.37 260 THR A C 1
ATOM 1452 O O . THR A 1 181 ? 3.055 30.150 -10.575 1.00 5.37 260 THR A O 1
ATOM 1456 N N . ARG A 1 182 ? 1.993 30.595 -8.631 1.00 4.26 261 ARG A N 1
ATOM 1457 C CA . ARG A 1 182 ? 0.743 31.045 -9.244 1.00 4.47 261 ARG A CA 1
ATOM 1458 C C . ARG A 1 182 ? 0.442 32.460 -8.734 1.00 4.03 261 ARG A C 1
ATOM 1459 O O . ARG A 1 182 ? 0.942 32.835 -7.661 1.00 5.59 261 ARG A O 1
ATOM 1467 N N . SER A 1 183 ? -0.400 33.225 -9.413 1.00 5.05 262 SER A N 1
ATOM 1468 C CA . SER A 1 183 ? -0.693 34.574 -8.907 1.00 5.42 262 SER A CA 1
ATOM 1469 C C . SER A 1 183 ? -2.174 34.871 -9.014 1.00 5.35 262 SER A C 1
ATOM 1470 O O . SER A 1 183 ? -2.891 34.355 -9.886 1.00 5.61 262 SER A O 1
ATOM 1473 N N . VAL A 1 184 ? -2.601 35.749 -8.120 1.00 5.31 263 VAL A N 1
ATOM 1474 C CA . VAL A 1 184 ? -3.969 36.292 -8.079 1.00 5.72 263 VAL A CA 1
ATOM 1475 C C . VAL A 1 184 ? -3.892 37.781 -7.774 1.00 5.18 263 VAL A C 1
ATOM 1476 O O . VAL A 1 184 ? -3.309 38.174 -6.763 1.00 5.28 263 VAL A O 1
ATOM 1480 N N . ASP A 1 185 ? -4.489 38.612 -8.631 1.00 5.76 264 ASP A N 1
ATOM 1481 C CA . ASP A 1 185 ? -4.474 40.059 -8.422 1.00 5.86 264 ASP A CA 1
ATOM 1482 C C . ASP A 1 185 ? -5.688 40.406 -7.550 1.00 4.84 264 ASP A C 1
ATOM 1483 O O . ASP A 1 185 ? -6.760 40.649 -8.021 1.00 6.28 264 ASP A O 1
ATOM 1488 N N . PHE A 1 186 ? -5.473 40.407 -6.229 1.00 4.94 265 PHE A N 1
ATOM 1489 C CA . PHE A 1 186 ? -6.587 40.577 -5.323 1.00 4.97 265 PHE A CA 1
ATOM 1490 C C . PHE A 1 186 ? -7.058 42.023 -5.280 1.00 4.71 265 PHE A C 1
ATOM 1491 O O . PHE A 1 186 ? -8.268 42.249 -5.318 1.00 5.73 265 PHE A O 1
ATOM 1499 N N . VAL A 1 187 ? -6.155 43.011 -5.267 1.00 4.99 266 VAL A N 1
ATOM 1500 C CA . VAL A 1 187 ? -6.669 44.367 -5.366 1.00 5.85 266 VAL A CA 1
ATOM 1501 C C . VAL A 1 187 ? -7.399 44.593 -6.693 1.00 6.81 266 VAL A C 1
ATOM 1502 O O . VAL A 1 187 ? -8.383 45.359 -6.714 1.00 7.74 266 VAL A O 1
ATOM 1506 N N . GLY A 1 188 ? -6.945 43.944 -7.776 1.00 6.36 267 GLY A N 1
ATOM 1507 C CA . GLY A 1 188 ? -7.648 44.082 -9.048 1.00 8.39 267 GLY A CA 1
ATOM 1508 C C . GLY A 1 188 ? -9.024 43.457 -8.996 1.00 8.47 267 GLY A C 1
ATOM 1509 O O . GLY A 1 188 ? -9.931 43.883 -9.762 1.00 11.11 267 GLY A O 1
ATOM 1510 N N . LYS A 1 189 ? -9.254 42.456 -8.166 1.00 6.85 268 LYS A N 1
ATOM 1511 C CA . LYS A 1 189 ? -10.600 41.876 -7.994 1.00 6.80 268 LYS A CA 1
ATOM 1512 C C . LYS A 1 189 ? -11.496 42.769 -7.168 1.00 6.99 268 LYS A C 1
ATOM 1513 O O . LYS A 1 189 ? -12.666 42.955 -7.536 1.00 10.06 268 LYS A O 1
ATOM 1519 N N . ASP A 1 190 ? -10.955 43.354 -6.096 1.00 7.41 269 ASP A N 1
ATOM 1520 C CA . ASP A 1 190 ? -11.714 44.213 -5.209 1.00 7.64 269 ASP A CA 1
ATOM 1521 C C . ASP A 1 190 ? -10.794 45.259 -4.647 1.00 6.86 269 ASP A C 1
ATOM 1522 O O . ASP A 1 190 ? -9.944 44.999 -3.786 1.00 6.82 269 ASP A O 1
ATOM 1527 N N . ALA A 1 191 ? -11.024 46.526 -5.062 1.00 7.27 270 ALA A N 1
ATOM 1528 C CA . ALA A 1 191 ? -10.205 47.600 -4.544 1.00 8.81 270 ALA A CA 1
ATOM 1529 C C . ALA A 1 191 ? -10.392 47.802 -3.043 1.00 7.14 270 ALA A C 1
ATOM 1530 O O . ALA A 1 191 ? -9.578 48.479 -2.410 1.00 7.77 270 ALA A O 1
ATOM 1532 N N . GLY A 1 192 ? -11.460 47.216 -2.495 1.00 7.43 271 GLY A N 1
ATOM 1533 C CA . GLY A 1 192 ? -11.593 47.299 -1.019 1.00 8.06 271 GLY A CA 1
ATOM 1534 C C . GLY A 1 192 ? -10.485 46.619 -0.274 1.00 6.66 271 GLY A C 1
ATOM 1535 O O . GLY A 1 192 ? -10.315 46.909 0.925 1.00 7.74 271 GLY A O 1
ATOM 1536 N N . TRP A 1 193 ? -9.708 45.746 -0.888 1.00 6.29 272 TRP A N 1
ATOM 1537 C CA . TRP A 1 193 ? -8.535 45.206 -0.174 1.00 5.65 272 TRP A CA 1
ATOM 1538 C C . TRP A 1 193 ? -7.527 46.303 0.162 1.00 5.38 272 TRP A C 1
ATOM 1539 O O . TRP A 1 193 ? -6.719 46.123 1.059 1.00 6.67 272 TRP A O 1
ATOM 1550 N N . LYS A 1 194 ? -7.577 47.455 -0.495 1.00 6.29 273 LYS A N 1
ATOM 1551 C CA . LYS A 1 194 ? -6.695 48.549 -0.111 1.00 6.91 273 LYS A CA 1
ATOM 1552 C C . LYS A 1 194 ? -7.102 49.149 1.225 1.00 7.32 273 LYS A C 1
ATOM 1553 O O . LYS A 1 194 ? -6.298 49.904 1.785 1.00 9.10 273 LYS A O 1
ATOM 1559 N N . ASN A 1 195 ? -8.293 48.838 1.738 1.00 7.01 274 ASN A N 1
ATOM 1560 C CA . ASN A 1 195 ? -8.748 49.358 3.048 1.00 8.72 274 ASN A CA 1
ATOM 1561 C C . ASN A 1 195 ? -8.525 48.377 4.181 1.00 8.22 274 ASN A C 1
ATOM 1562 O O . ASN A 1 195 ? -9.050 48.589 5.284 1.00 12.65 274 ASN A O 1
ATOM 1567 N N . LEU A 1 196 ? -7.699 47.353 3.925 1.00 7.59 275 LEU A N 1
ATOM 1568 C CA . LEU A 1 196 ? -7.289 46.408 4.956 1.00 6.62 275 LEU A CA 1
ATOM 1569 C C . LEU A 1 196 ? -5.773 46.420 5.034 1.00 6.55 275 LEU A C 1
ATOM 1570 O O . LEU A 1 196 ? -5.076 46.758 4.087 1.00 8.13 275 LEU A O 1
ATOM 1579 N N . LYS A 1 197 ? -5.277 45.971 6.199 1.00 5.60 276 LYS A N 1
ATOM 1580 C CA . LYS A 1 197 ? -3.871 45.628 6.387 1.00 5.57 276 LYS A CA 1
ATOM 1581 C C . LYS A 1 197 ? -3.781 44.127 6.545 1.00 4.88 276 LYS A C 1
ATOM 1582 O O . LYS A 1 197 ? -4.793 43.404 6.486 1.00 5.33 276 LYS A O 1
ATOM 1593 N N . TYR A 1 198 ? -2.550 43.614 6.697 1.00 4.50 277 TYR A N 1
ATOM 1594 C CA . TYR A 1 198 ? -2.279 42.182 6.575 1.00 4.40 277 TYR A CA 1
ATOM 1595 C C . TYR A 1 198 ? -1.183 41.754 7.516 1.00 3.90 277 TYR A C 1
ATOM 1596 O O . TYR A 1 198 ? -0.302 42.549 7.899 1.00 4.09 277 TYR A O 1
ATOM 1605 N N . TYR A 1 199 ? -1.200 40.482 7.876 1.00 4.07 278 TYR A N 1
ATOM 1606 C CA . TYR A 1 199 ? -0.112 39.858 8.607 1.00 3.95 278 TYR A CA 1
ATOM 1607 C C . TYR A 1 199 ? -0.024 38.392 8.177 1.00 3.36 278 TYR A C 1
ATOM 1608 O O . TYR A 1 199 ? -1.024 37.761 7.783 1.00 4.12 278 TYR A O 1
ATOM 1617 N N . PHE A 1 200 ? 1.194 37.853 8.247 1.00 3.33 279 PHE A N 1
ATOM 1618 C CA . PHE A 1 200 ? 1.409 36.444 7.954 1.00 3.12 279 PHE A CA 1
ATOM 1619 C C . PHE A 1 200 ? 1.047 35.573 9.1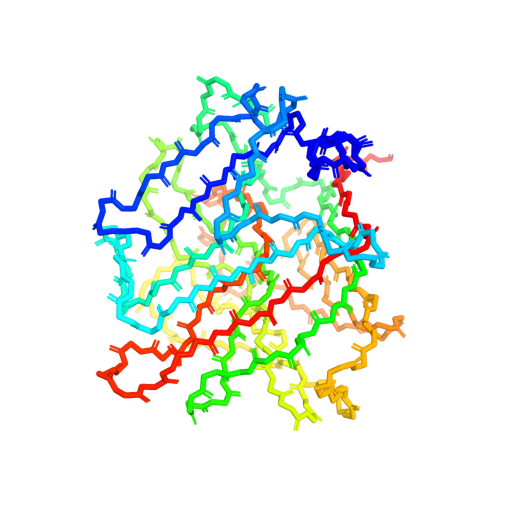48 1.00 3.23 279 PHE A C 1
ATOM 1620 O O . PHE A 1 200 ? 1.104 36.007 10.314 1.00 3.62 279 PHE A O 1
ATOM 1628 N N . LYS A 1 201 ? 0.739 34.290 8.861 1.00 3.30 280 LYS A N 1
ATOM 1629 C CA . LY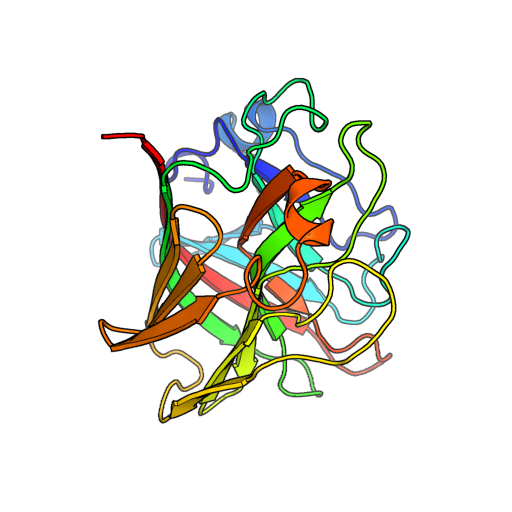S A 1 201 ? 0.593 33.271 9.886 1.00 3.33 280 LYS A CA 1
ATOM 1630 C C . LYS A 1 201 ? 1.240 31.995 9.379 1.00 3.17 280 LYS A C 1
ATOM 1631 O O . LYS A 1 201 ? 1.277 31.751 8.152 1.00 3.49 280 LYS A O 1
ATOM 1637 N N . ALA A 1 202 ? 1.693 31.146 10.299 1.00 3.44 281 ALA A N 1
ATOM 1638 C CA . ALA A 1 202 ? 2.264 29.845 9.915 1.00 3.32 281 ALA A CA 1
ATOM 1639 C C . ALA A 1 202 ? 2.137 28.916 11.100 1.00 3.11 281 ALA A C 1
ATOM 1640 O O . ALA A 1 202 ? 2.461 29.293 12.236 1.00 3.71 281 ALA A O 1
ATOM 1642 N N . GLY A 1 203 ? 1.708 27.672 10.824 1.00 3.30 282 GLY A N 1
ATOM 1643 C CA . GLY A 1 203 ? 1.653 26.682 11.893 1.00 3.96 282 GLY A CA 1
ATOM 1644 C C . GLY A 1 203 ? 0.653 25.595 11.554 1.00 3.15 282 GLY A C 1
ATOM 1645 O O . GLY A 1 203 ? 0.807 24.944 10.493 1.00 3.78 282 GLY A O 1
ATOM 1646 N N . ASN A 1 204 ? -0.345 25.400 12.430 1.00 3.49 283 ASN A N 1
ATOM 1647 C CA . ASN A 1 204 ? -1.229 24.220 12.311 1.00 3.36 283 ASN A CA 1
ATOM 1648 C C . ASN A 1 204 ? -2.615 24.674 12.733 1.00 3.31 283 ASN A C 1
ATOM 1649 O O . ASN A 1 204 ? -2.956 24.698 13.910 1.00 4.16 283 ASN A O 1
ATOM 1654 N N . TYR A 1 205 ? -3.471 24.987 11.741 1.00 3.50 284 TYR A N 1
ATOM 1655 C CA . TYR A 1 205 ? -4.820 25.474 11.978 1.00 3.48 284 TYR A CA 1
ATOM 1656 C C . TYR A 1 205 ? -5.722 24.323 11.501 1.00 3.25 284 TYR A C 1
ATOM 1657 O O . TYR A 1 205 ? -5.848 24.068 10.297 1.00 3.69 284 TYR A O 1
ATOM 1666 N N . VAL A 1 206 ? -6.288 23.600 12.448 1.00 3.85 285 VAL A N 1
ATOM 1667 C CA . VAL A 1 206 ? -6.846 22.276 12.146 1.00 3.88 285 VAL A CA 1
ATOM 1668 C C . VAL A 1 206 ? -8.280 22.371 11.643 1.00 3.71 285 VAL A C 1
ATOM 1669 O O . VAL A 1 206 ? -9.145 22.823 12.378 1.00 4.32 285 VAL A O 1
ATOM 1673 N N . GLN A 1 207 ? -8.506 21.921 10.387 1.00 3.88 286 GLN A N 1
ATOM 1674 C CA . GLN A 1 207 ? -9.860 22.058 9.825 1.00 3.91 286 GLN A CA 1
ATOM 1675 C C . GLN A 1 207 ? -10.707 20.832 10.135 1.00 4.03 286 GLN A C 1
ATOM 1676 O O . GLN A 1 207 ? -11.205 20.113 9.290 1.00 4.57 286 GLN A O 1
ATOM 1682 N N . ASP A 1 208 ? -10.846 20.608 11.430 1.00 4.34 287 ASP A N 1
ATOM 1683 C CA . ASP A 1 208 ? -11.667 19.531 12.023 1.00 4.52 287 ASP A CA 1
ATOM 1684 C C . ASP A 1 208 ? -11.896 19.958 13.459 1.00 4.60 287 ASP A C 1
ATOM 1685 O O . ASP A 1 208 ? -10.937 20.178 14.183 1.00 5.35 287 ASP A O 1
ATOM 1690 N N . ASN A 1 209 ? -13.168 20.120 13.845 1.00 5.90 288 ASN A N 1
ATOM 1691 C CA . ASN A 1 209 ? -13.471 20.480 15.251 1.00 7.12 288 ASN A CA 1
ATOM 1692 C C . ASN A 1 209 ? -14.328 19.395 15.942 1.00 7.02 288 ASN A C 1
ATOM 1693 O O . ASN A 1 209 ? -14.998 19.675 16.910 1.00 7.97 288 ASN A O 1
ATOM 1698 N N . THR A 1 210 ? -14.341 18.203 15.331 1.00 7.22 289 THR A N 1
ATOM 1699 C CA . THR A 1 210 ? -15.263 17.175 15.766 1.00 7.09 289 THR A CA 1
ATOM 1700 C C . THR A 1 210 ? -14.782 16.486 17.032 1.00 6.87 289 THR A C 1
ATOM 1701 O O . THR A 1 210 ? -13.584 16.459 17.412 1.00 7.88 289 THR A O 1
ATOM 1705 N N . SER A 1 211 ? -15.726 15.847 17.706 1.00 7.98 290 SER A N 1
ATOM 1706 C CA . SER A 1 211 ? -15.386 15.121 18.925 1.00 8.58 290 SER A CA 1
ATOM 1707 C C . SER A 1 211 ? -14.312 14.067 18.778 1.00 6.81 290 SER A C 1
ATOM 1708 O O . SER A 1 211 ? -13.445 13.946 19.673 1.00 7.90 290 SER A O 1
ATOM 1713 N N . THR A 1 212 ? -14.322 13.238 17.709 1.00 7.20 291 THR A N 1
ATOM 1714 C CA . THR A 1 212 ? -13.377 12.123 17.642 1.00 7.75 291 THR A CA 1
ATOM 1715 C C . THR A 1 212 ? -12.368 12.363 16.502 1.00 6.56 291 THR A C 1
ATOM 1716 O O . THR A 1 212 ? -11.666 11.418 16.143 1.00 7.98 291 THR A O 1
ATOM 1720 N N . GLY A 1 213 ? -12.272 13.626 16.021 1.00 5.34 292 GLY A N 1
ATOM 1721 C CA . GLY A 1 213 ? -11.376 13.828 14.884 1.00 5.34 292 GLY A CA 1
ATOM 1722 C C . GLY A 1 213 ? -9.891 13.716 15.190 1.00 4.41 292 GLY A C 1
ATOM 1723 O O . GLY A 1 213 ? -9.107 13.753 14.236 1.00 5.48 292 GLY A O 1
ATOM 1724 N N . GLY A 1 214 ? -9.496 13.607 16.436 1.00 4.60 293 GLY A N 1
ATOM 1725 C CA . GLY A 1 214 ? -8.104 13.354 16.750 1.00 4.60 293 GLY A CA 1
ATOM 1726 C C . GLY A 1 214 ? -7.280 14.627 16.840 1.00 4.09 293 GLY A C 1
ATOM 1727 O O . GLY A 1 214 ? -7.640 15.526 17.643 1.00 5.21 293 GLY A O 1
ATOM 1728 N N . SER A 1 215 ? -6.247 14.726 16.045 1.00 3.73 294 SER A N 1
ATOM 1729 C CA . SER A 1 215 ? -5.353 15.901 16.199 1.00 3.78 294 SER A CA 1
ATOM 1730 C C . SER A 1 215 ? -4.409 15.930 14.985 1.00 3.69 294 SER A C 1
ATOM 1731 O O . SER A 1 215 ? -4.278 14.952 14.261 1.00 4.34 294 SER A O 1
ATOM 1734 N N . ALA A 1 216 ? -3.737 17.053 14.827 1.00 3.80 295 ALA A N 1
ATOM 1735 C CA . ALA A 1 216 ? -2.795 17.214 13.728 1.00 3.60 295 ALA A CA 1
ATOM 1736 C C . ALA A 1 216 ? -1.428 17.658 14.244 1.00 3.39 295 ALA A C 1
ATOM 1737 O O . ALA A 1 216 ? -1.310 18.262 15.320 1.00 3.47 295 ALA A O 1
ATOM 1739 N N . ILE A 1 217 ? -0.421 17.336 13.442 1.00 3.51 296 ILE A N 1
ATOM 1740 C CA . ILE A 1 217 ? 0.956 17.776 13.676 1.00 3.64 296 ILE A CA 1
ATOM 1741 C C . ILE A 1 217 ? 1.481 18.374 12.385 1.00 3.51 296 ILE A C 1
ATOM 1742 O O . ILE A 1 217 ? 1.445 17.707 11.349 1.00 3.92 296 ILE A O 1
ATOM 1747 N N . ALA A 1 218 ? 2.004 19.592 12.479 1.00 3.56 297 ALA A N 1
ATOM 1748 C CA . ALA A 1 218 ? 2.718 20.207 11.358 1.00 3.84 297 ALA A CA 1
ATOM 1749 C C . ALA A 1 218 ? 4.086 20.653 11.863 1.00 3.35 297 ALA A C 1
ATOM 1750 O O . ALA A 1 218 ? 4.234 20.984 13.049 1.00 4.51 297 ALA A O 1
ATOM 1752 N N . LYS A 1 219 ? 5.075 20.648 10.963 1.00 3.56 298 LYS A N 1
ATOM 1753 C CA . LYS A 1 219 ? 6.429 21.008 11.273 1.00 3.76 298 LYS A CA 1
ATOM 1754 C C . LYS A 1 219 ? 6.963 22.087 10.361 1.00 3.62 298 LYS A C 1
ATOM 1755 O O . LYS A 1 219 ? 6.595 22.127 9.161 1.00 3.59 298 LYS A O 1
ATOM 1761 N N . LEU A 1 220 ? 7.849 22.906 10.914 1.00 3.51 299 LEU A N 1
ATOM 1762 C CA . LEU A 1 220 ? 8.634 23.861 10.127 1.00 4.02 299 LEU A CA 1
ATOM 1763 C C . LEU A 1 220 ? 10.120 23.626 10.436 1.00 3.67 299 LEU A C 1
ATOM 1764 O O . LEU A 1 220 ? 10.520 23.458 11.573 1.00 4.12 299 LEU A O 1
ATOM 1769 N N . TYR A 1 221 ? 10.916 23.702 9.342 1.00 4.28 300 TYR A N 1
ATOM 1770 C CA . TYR A 1 221 ? 12.375 23.625 9.445 1.00 4.80 300 TYR A CA 1
ATOM 1771 C C . TYR A 1 221 ? 13.019 24.982 9.181 1.00 5.44 300 TYR A C 1
ATOM 1772 O O . TYR A 1 221 ? 14.131 25.223 9.613 1.00 7.58 300 TYR A O 1
ATOM 1781 N N . SER A 1 222 ? 12.297 25.891 8.518 1.00 4.85 301 SER A N 1
ATOM 1782 C CA . SER A 1 222 ? 12.793 27.255 8.300 1.00 5.49 301 SER A CA 1
ATOM 1783 C C . SER A 1 222 ? 11.556 28.151 8.143 1.00 4.43 301 SER A C 1
ATOM 1784 O O . SER A 1 222 ? 10.504 27.667 7.683 1.00 4.84 301 SER A O 1
ATOM 1787 N N . LEU A 1 223 ? 11.721 29.428 8.511 1.00 4.72 302 LEU A N 1
ATOM 1788 C CA . LEU A 1 223 ? 10.577 30.378 8.463 1.00 4.64 302 LEU A CA 1
ATOM 1789 C C . LEU A 1 223 ? 11.148 31.770 8.490 1.00 4.67 302 LEU A C 1
ATOM 1790 O O . LEU A 1 223 ? 11.848 32.124 9.449 1.00 6.07 302 LEU A O 1
ATOM 1795 N N . SER A 1 224 ? 10.887 32.569 7.451 1.00 4.61 303 SER A N 1
ATOM 1796 C CA . SER A 1 224 ? 11.380 33.914 7.405 1.00 5.47 303 SER A CA 1
ATOM 1797 C C . SER A 1 224 ? 10.346 34.824 6.762 1.00 4.35 303 SER A C 1
ATOM 1798 O O . SER A 1 224 ? 9.537 34.402 5.954 1.00 5.57 303 SER A O 1
ATOM 1801 N N . VAL A 1 225 ? 10.438 36.103 7.107 1.00 5.35 304 VAL A N 1
ATOM 1802 C CA . VAL A 1 225 ? 9.605 37.147 6.524 1.00 4.96 304 VAL A CA 1
ATOM 1803 C C . VAL A 1 225 ? 10.500 38.314 6.127 1.00 5.38 304 VAL A C 1
ATOM 1804 O O . VAL A 1 225 ? 11.369 38.707 6.875 1.00 7.11 304 VAL A O 1
ATOM 1808 N N . SER A 1 226 ? 10.211 38.863 4.931 1.00 5.21 305 SER A N 1
ATOM 1809 C CA . SER A 1 226 ? 10.933 40.013 4.404 1.00 5.93 305 SER A CA 1
ATOM 1810 C C . SER A 1 226 ? 9.936 41.023 3.882 1.00 5.46 305 SER A C 1
ATOM 1811 O O . SER A 1 226 ? 9.084 40.716 3.062 1.00 8.25 305 SER A O 1
ATOM 1816 N N . HIS A 1 227 ? 10.101 42.281 4.321 1.00 5.26 306 HIS A N 1
ATOM 1817 C CA . HIS A 1 227 ? 9.302 43.401 3.842 1.00 5.12 306 HIS A CA 1
ATOM 1818 C C . HIS A 1 227 ? 10.263 44.341 3.119 1.00 6.03 306 HIS A C 1
ATOM 1819 O O . HIS A 1 227 ? 11.314 44.728 3.689 1.00 8.38 306 HIS A O 1
ATOM 1826 N N . SER A 1 228 ? 9.949 44.725 1.877 1.00 7.44 307 SER A N 1
ATOM 1827 C CA . SER A 1 228 ? 10.902 45.503 1.090 1.00 7.46 307 SER A CA 1
ATOM 1828 C C . SER A 1 228 ? 10.124 46.376 0.091 1.00 7.17 307 SER A C 1
ATOM 1829 O O . SER A 1 228 ? 8.882 46.421 0.089 1.00 8.05 307 SER A O 1
ATOM 1832 N N . ASN A 1 229 ? 10.862 47.141 -0.644 1.00 8.70 308 ASN A N 1
ATOM 1833 C CA . ASN A 1 229 ? 10.301 48.185 -1.494 1.00 9.43 308 ASN A CA 1
ATOM 1834 C C . ASN A 1 229 ? 10.934 48.062 -2.892 1.00 9.97 308 ASN A C 1
ATOM 1835 O O . ASN A 1 229 ? 10.582 47.147 -3.652 1.00 12.13 308 ASN A O 1
ATOM 1840 N N . LEU A 1 230 ? 11.818 48.978 -3.291 1.00 8.74 309 LEU A N 1
ATOM 1841 C CA . LEU A 1 230 ? 12.359 48.954 -4.638 1.00 9.88 309 LEU A CA 1
ATOM 1842 C C . LEU A 1 230 ? 13.750 48.329 -4.685 1.00 15.78 309 LEU A C 1
ATOM 1843 O O . LEU A 1 230 ? 14.247 47.827 -3.662 1.00 24.94 309 LEU A O 1
#

Organism: NCBI:txid90322

Sequence (227 aa):
AAPGGKKNFDLSHWKLQLPDANTTEISSANLGLGYTSQYFYTDTDGAMTFWAPTTGGTTANSSSYPRSELREMLDPSNSKVNWGWQGTHTMKLSGKTVQLPSSGKIIVAQIHGIMDDGTNAPPPLVKAVFQDGQLDMQVKQNSDGTGGSSDDVHNYFTGIIKLGDLYNMEIRVTDGVAYVTMNGDTRSVDFVGKDAGWKNLKYYFKAGNYVQDNTSTGGSAIAKLYSLSVSHSNL

Foldseek 3Di:
DWLLCLAVLQFKKWFFQAQVRDIHFSVRSNVRDDDPQWGQDPVRWTKGKHWLQGHDDDPDDGGFGKIWGHPPSVDNLDFAFQAAKKKKKFKKFWAFAFQVQKKWFKFKAWAANRGHHWGTAWTFMDGAFKTWTWGAQERHPDDGTDTDIDGGHGHPRMWIWMWMRHNQKIWTDIPRDTDIDRRCVRPVCSRRIGIIMMGGITHPHNDDRRTMIMMTINYMDMDTGHD

Nearest PDB structures (foldseek):
  2cws-assembly1_A  TM=1.004E+00  e=6.863E-50  Sphingomonas sp. A1
  2zab-assembly1_A  TM=1.002E+00  e=3.996E-46  Sphingomonas sp. A1
  2zaa-assembly1_A  TM=9.996E-01  e=1.309E-44  Sphingomonas sp. A1
  2za9-assembly1_A  TM=9.996E-01  e=1.365E-43  unclassified
  1vav-assembly2_B  TM=8.933E-01  e=5.315E-21  Pseudomonas aeruginosa PAO1

B-factor: mean 9.64, std 8.09, range [1.63, 57.24]